Protein AF-A0A9Q1FXL9-F1 (afdb_monomer_lite)

Sequence (250 aa):
VIRILKELKQKYPDKELEQLVELANYYALLHQQKSRAFYRIQATRMMIGAGNVLKKHAADNARRTATPEDAPEEEDLGSCSRIAFEAAHCQCMENCGTLSLAITCHGGAGESTFYVDYRTEDGSANAGSDYEYSEGTLVFKPGETRKEIKVGIIDDDIFEEDEHFFGRLVEPLVTTVTILDDDHAGIFTFSERLLRVSESVGTMEVTVVRNSGARGTVILPYHTEAGSARGDGVDYEDTRGELEFTNDQT

Structure (mmCIF, N/CA/C/O backbone):
data_AF-A0A9Q1FXL9-F1
#
_entry.id   AF-A0A9Q1FXL9-F1
#
loop_
_atom_site.group_PDB
_atom_site.id
_atom_site.type_symbol
_atom_site.label_atom_id
_atom_site.label_alt_id
_atom_site.label_comp_id
_atom_site.label_asym_id
_atom_site.label_entity_id
_atom_site.label_seq_id
_atom_site.pdbx_PDB_ins_code
_atom_site.Cartn_x
_atom_site.Cartn_y
_atom_site.Cartn_z
_atom_site.occupancy
_atom_site.B_iso_or_equiv
_atom_site.auth_seq_id
_atom_site.auth_comp_id
_atom_site.auth_asym_id
_atom_site.auth_atom_id
_atom_site.pdbx_PDB_model_num
ATOM 1 N N . VAL A 1 1 ? -33.171 -1.104 -11.096 1.00 51.88 1 VAL A N 1
ATOM 2 C CA . VAL A 1 1 ? -33.496 0.334 -11.270 1.00 51.88 1 VAL A CA 1
ATOM 3 C C . VAL A 1 1 ? -34.734 0.757 -10.472 1.00 51.88 1 VAL A C 1
ATOM 5 O O . VAL A 1 1 ? -34.590 1.575 -9.577 1.00 51.88 1 VAL A O 1
ATOM 8 N N . ILE A 1 2 ? -35.920 0.163 -10.684 1.00 52.31 2 ILE A N 1
ATOM 9 C CA . ILE A 1 2 ? -37.170 0.585 -9.999 1.00 52.31 2 ILE A CA 1
ATOM 10 C C . ILE A 1 2 ? -37.125 0.409 -8.462 1.00 52.31 2 ILE A C 1
ATOM 12 O O . ILE A 1 2 ? -37.629 1.264 -7.740 1.00 52.31 2 ILE A O 1
ATOM 16 N N . ARG A 1 3 ? -36.486 -0.655 -7.946 1.00 62.69 3 ARG A N 1
ATOM 17 C CA . ARG A 1 3 ? -36.341 -0.894 -6.492 1.00 62.69 3 ARG A CA 1
ATOM 18 C C . ARG A 1 3 ? -35.444 0.152 -5.806 1.00 62.69 3 ARG A C 1
ATOM 20 O O . ARG A 1 3 ? -35.845 0.720 -4.801 1.00 62.69 3 ARG A O 1
ATOM 27 N N . ILE A 1 4 ? -34.309 0.477 -6.431 1.00 66.50 4 ILE A N 1
ATOM 28 C CA . ILE A 1 4 ? -33.317 1.459 -5.949 1.00 66.50 4 ILE A CA 1
ATOM 29 C C . ILE A 1 4 ? -33.910 2.876 -5.925 1.00 66.50 4 ILE A C 1
ATOM 31 O O . ILE A 1 4 ? -33.761 3.599 -4.950 1.00 66.50 4 ILE A O 1
ATOM 35 N N . LEU A 1 5 ? -34.664 3.259 -6.961 1.00 62.66 5 LEU A N 1
ATOM 36 C CA . LEU A 1 5 ? -35.364 4.549 -7.003 1.00 62.66 5 LEU A CA 1
ATOM 37 C C . LEU A 1 5 ? -36.386 4.711 -5.871 1.00 62.66 5 LEU A C 1
ATOM 39 O O . LEU A 1 5 ? -36.549 5.804 -5.333 1.00 62.66 5 LEU A O 1
ATOM 43 N N . LYS A 1 6 ? -37.075 3.624 -5.506 1.00 68.12 6 LYS A N 1
ATOM 44 C CA . LYS A 1 6 ? -38.074 3.626 -4.434 1.00 68.12 6 LYS A CA 1
ATOM 45 C C . LYS A 1 6 ? -37.420 3.802 -3.059 1.00 68.12 6 LYS A C 1
ATOM 47 O O . LYS A 1 6 ? -37.923 4.580 -2.255 1.00 68.12 6 LYS A O 1
ATOM 52 N N . GLU A 1 7 ? -36.281 3.149 -2.835 1.00 70.69 7 GLU A N 1
ATOM 53 C CA . GLU A 1 7 ? -35.458 3.305 -1.626 1.00 70.69 7 GLU A CA 1
ATOM 54 C C . GLU A 1 7 ? -34.843 4.709 -1.531 1.00 70.69 7 GLU A C 1
ATOM 56 O O . GLU A 1 7 ? -34.919 5.353 -0.486 1.00 70.69 7 GLU A O 1
ATOM 61 N N . LEU A 1 8 ? -34.317 5.243 -2.637 1.00 67.25 8 LEU A N 1
ATOM 62 C CA . LEU A 1 8 ? -33.730 6.585 -2.678 1.00 67.25 8 LEU A CA 1
ATOM 63 C C . LEU A 1 8 ? -34.759 7.693 -2.451 1.00 67.25 8 LEU A C 1
ATOM 65 O O . LEU A 1 8 ? -34.456 8.662 -1.763 1.00 67.25 8 LEU A O 1
ATOM 69 N N . LYS A 1 9 ? -35.986 7.535 -2.958 1.00 66.19 9 LYS A N 1
ATOM 70 C CA . LYS A 1 9 ? -37.081 8.483 -2.705 1.00 66.19 9 LYS A CA 1
ATOM 71 C C . LYS A 1 9 ? -37.578 8.443 -1.258 1.00 66.19 9 LYS A C 1
ATOM 73 O O . LYS A 1 9 ? -38.046 9.452 -0.747 1.00 66.19 9 LYS A O 1
ATOM 78 N N . GLN A 1 10 ? -37.467 7.294 -0.593 1.00 74.69 10 GLN A N 1
ATOM 79 C CA . GLN A 1 10 ? -37.777 7.167 0.831 1.00 74.69 10 GLN A CA 1
ATOM 80 C C . GLN A 1 10 ? -36.687 7.800 1.709 1.00 74.69 10 GLN A C 1
ATOM 82 O O . GLN A 1 10 ? -36.995 8.362 2.755 1.00 74.69 10 GLN A O 1
ATOM 87 N N . LYS A 1 11 ? -35.423 7.728 1.272 1.00 71.62 11 LYS A N 1
ATOM 88 C CA . LYS A 1 11 ? -34.256 8.265 1.987 1.00 71.62 11 LYS A CA 1
ATOM 89 C C . LYS A 1 11 ? -34.025 9.763 1.736 1.00 71.62 11 LYS A C 1
ATOM 91 O O . LYS A 1 11 ? -33.490 10.446 2.600 1.00 71.62 11 LYS A O 1
ATOM 96 N N . TYR A 1 12 ? -34.450 10.269 0.577 1.00 74.69 12 TYR A N 1
ATOM 97 C CA . TYR A 1 12 ? -34.340 11.673 0.174 1.00 74.69 12 TYR A CA 1
ATOM 98 C C . TYR A 1 12 ? -35.674 12.169 -0.412 1.00 74.69 12 TYR A C 1
ATOM 100 O O . TYR A 1 12 ? -35.799 12.297 -1.633 1.00 74.69 12 TYR A O 1
ATOM 108 N N . PRO A 1 13 ? -36.687 12.425 0.437 1.00 73.62 13 PRO A N 1
ATOM 109 C CA . PRO A 1 13 ? -38.022 12.817 -0.018 1.00 73.62 13 PRO A CA 1
ATOM 110 C C . PRO A 1 13 ? -38.047 14.186 -0.712 1.00 73.62 13 PRO A C 1
ATOM 112 O O . PRO A 1 13 ? -38.897 14.407 -1.573 1.00 73.62 13 PRO A O 1
ATOM 115 N N . ASP A 1 14 ? -37.088 15.059 -0.392 1.00 76.19 14 ASP A N 1
ATOM 116 C CA . ASP A 1 14 ? -37.024 16.441 -0.883 1.00 76.19 14 ASP A CA 1
ATOM 117 C C . ASP A 1 14 ? -36.245 16.595 -2.203 1.00 76.19 14 ASP A C 1
ATOM 119 O O . ASP A 1 14 ? -36.077 17.707 -2.701 1.00 76.19 14 ASP A O 1
ATOM 123 N N . LYS A 1 15 ? -35.733 15.495 -2.778 1.00 71.38 15 LYS A N 1
ATOM 124 C CA . LYS A 1 15 ? -34.966 15.532 -4.032 1.00 71.38 15 LYS A CA 1
ATOM 125 C C . LYS A 1 15 ? -35.857 15.338 -5.257 1.00 71.38 15 LYS A C 1
ATOM 127 O O . LYS A 1 15 ? -36.710 14.451 -5.301 1.00 71.38 15 LYS A O 1
ATOM 132 N N . GLU A 1 16 ? -35.591 16.142 -6.283 1.00 77.81 16 GLU A N 1
ATOM 133 C CA . GLU A 1 16 ? -36.270 16.084 -7.579 1.00 77.81 16 GLU A CA 1
ATOM 134 C C . GLU A 1 16 ? -36.063 14.728 -8.277 1.00 77.81 16 GLU A C 1
ATOM 136 O O . GLU A 1 16 ? -35.040 14.057 -8.106 1.00 77.81 16 GLU A O 1
ATOM 141 N N . LEU A 1 17 ? -37.037 14.317 -9.098 1.00 68.19 17 LEU A N 1
ATOM 142 C CA . LEU A 1 17 ? -37.042 12.994 -9.740 1.00 68.19 17 LEU A CA 1
ATOM 143 C C . LEU A 1 17 ? -35.800 12.762 -10.614 1.00 68.19 17 LEU A C 1
ATOM 145 O O . LEU A 1 17 ? -35.265 11.657 -10.643 1.00 68.19 17 LEU A O 1
ATOM 149 N N . GLU A 1 18 ? -35.326 13.806 -11.289 1.00 67.75 18 GLU A N 1
ATOM 150 C CA . GLU A 1 18 ? -34.138 13.765 -12.144 1.00 67.75 18 GLU A CA 1
ATOM 151 C C . GLU A 1 18 ? -32.859 13.502 -11.329 1.00 67.75 18 GLU A C 1
ATOM 153 O O . GLU A 1 18 ? -32.057 12.641 -11.689 1.00 67.75 18 GLU A O 1
ATOM 158 N N . GLN A 1 19 ? -32.743 14.117 -10.147 1.00 62.69 19 GLN A N 1
ATOM 159 C CA . GLN A 1 19 ? -31.633 13.892 -9.215 1.00 62.69 19 GLN A CA 1
ATOM 160 C C . GLN A 1 19 ? -31.674 12.490 -8.594 1.00 62.69 19 GLN A C 1
ATOM 162 O O . GLN A 1 19 ? -30.633 11.877 -8.367 1.00 62.69 19 GLN A O 1
ATOM 167 N N . LEU A 1 20 ? -32.871 11.956 -8.326 1.00 64.50 20 LEU A N 1
ATOM 168 C CA . LEU A 1 20 ? -33.048 10.590 -7.825 1.00 64.50 20 LEU A CA 1
ATOM 169 C C . LEU A 1 20 ? -32.683 9.536 -8.879 1.00 64.50 20 LEU A C 1
ATOM 171 O O . LEU A 1 20 ? -32.124 8.497 -8.529 1.00 64.50 20 LEU A O 1
ATOM 175 N N . VAL A 1 21 ? -32.972 9.796 -10.158 1.00 67.25 21 VAL A N 1
ATOM 176 C CA . VAL A 1 21 ? -32.571 8.932 -11.283 1.00 67.25 21 VAL A CA 1
ATOM 177 C C . VAL A 1 21 ? -31.061 8.945 -11.472 1.00 67.25 21 VAL A C 1
ATOM 179 O O . VAL A 1 21 ? -30.465 7.883 -11.648 1.00 67.25 21 VAL A O 1
ATOM 182 N N . GLU A 1 22 ? -30.428 10.109 -11.368 1.00 65.00 22 GLU A N 1
ATOM 183 C CA . GLU A 1 22 ? -28.973 10.223 -11.436 1.00 65.00 22 GLU A CA 1
ATOM 184 C C . GLU A 1 22 ? -28.291 9.485 -10.275 1.00 65.00 22 GLU A C 1
ATOM 186 O O . GLU A 1 22 ? -27.393 8.671 -10.502 1.00 65.00 22 GLU A O 1
ATOM 191 N N . LEU A 1 23 ? -28.795 9.654 -9.048 1.00 62.09 23 LEU A N 1
ATOM 192 C CA . LEU A 1 23 ? -28.306 8.911 -7.886 1.00 62.09 23 LEU A CA 1
ATOM 193 C C . LEU A 1 23 ? -28.518 7.397 -8.050 1.00 62.09 23 LEU A C 1
ATOM 195 O O . LEU A 1 23 ? -27.641 6.614 -7.699 1.00 62.09 23 LEU A O 1
ATOM 199 N N . ALA A 1 24 ? -29.653 6.969 -8.609 1.00 65.25 24 ALA A N 1
ATOM 200 C CA . ALA A 1 24 ? -29.939 5.555 -8.848 1.00 65.25 24 ALA A CA 1
ATOM 201 C C . ALA A 1 24 ? -29.021 4.942 -9.914 1.00 65.25 24 ALA A C 1
ATOM 203 O O . ALA A 1 24 ? -28.619 3.786 -9.776 1.00 65.25 24 ALA A O 1
ATOM 204 N N . ASN A 1 25 ? -28.680 5.701 -10.958 1.00 62.91 25 ASN A N 1
ATOM 205 C CA . ASN A 1 25 ? -27.729 5.277 -11.983 1.00 62.91 25 ASN A CA 1
ATOM 206 C C . ASN A 1 25 ? -26.307 5.190 -11.416 1.00 62.91 25 ASN A C 1
ATOM 208 O O . ASN A 1 25 ? -25.605 4.220 -11.690 1.00 62.91 25 ASN A O 1
ATOM 212 N N . TYR A 1 26 ? -25.912 6.146 -10.573 1.00 63.88 26 TYR A N 1
ATOM 213 C CA . TYR A 1 26 ? -24.643 6.105 -9.848 1.00 63.88 26 TYR A CA 1
ATOM 214 C C . TYR A 1 26 ? -24.558 4.890 -8.913 1.00 63.88 26 TYR A C 1
ATOM 216 O O . TYR A 1 26 ? -23.620 4.104 -9.014 1.00 63.88 26 TYR A O 1
ATOM 224 N N . TYR A 1 27 ? -25.584 4.657 -8.089 1.00 62.91 27 TYR A N 1
ATOM 225 C CA . TYR A 1 27 ? -25.674 3.476 -7.223 1.00 62.91 27 TYR A CA 1
ATOM 226 C C . TYR A 1 27 ? -25.656 2.161 -8.016 1.00 62.91 27 TYR A C 1
ATOM 228 O O . TYR A 1 27 ? -25.021 1.195 -7.602 1.00 62.91 27 TYR A O 1
ATOM 236 N N . ALA A 1 28 ? -26.317 2.110 -9.177 1.00 64.00 28 ALA A N 1
ATOM 237 C CA . ALA A 1 28 ? -26.299 0.932 -10.042 1.00 64.00 28 ALA A CA 1
ATOM 238 C C . ALA A 1 28 ? -24.917 0.672 -10.667 1.00 64.00 28 ALA A C 1
ATOM 240 O O . ALA A 1 28 ? -24.562 -0.483 -10.871 1.00 64.00 28 ALA A O 1
ATOM 241 N N . LEU A 1 29 ? -24.139 1.721 -10.948 1.00 59.28 29 LEU A N 1
ATOM 242 C CA . LEU A 1 29 ? -22.767 1.613 -11.455 1.00 59.28 29 LEU A CA 1
ATOM 243 C C . LEU A 1 29 ? -21.751 1.238 -10.368 1.00 59.28 29 LEU A C 1
ATOM 245 O O . LEU A 1 29 ? -20.726 0.634 -10.684 1.00 59.28 29 LEU A O 1
ATOM 249 N N . LEU A 1 30 ? -22.017 1.608 -9.114 1.00 53.19 30 LEU A N 1
ATOM 250 C CA . LEU A 1 30 ? -21.187 1.276 -7.953 1.00 53.19 30 LEU A CA 1
ATOM 251 C C . LEU A 1 30 ? -21.409 -0.157 -7.468 1.00 53.19 30 LEU A C 1
ATOM 253 O O . LEU A 1 30 ? -20.454 -0.833 -7.121 1.00 53.19 30 LEU A O 1
ATOM 257 N N . HIS A 1 31 ? -22.654 -0.634 -7.489 1.00 58.06 31 HIS A N 1
ATOM 258 C CA . HIS A 1 31 ? -23.021 -1.956 -6.964 1.00 58.06 31 HIS A CA 1
ATOM 259 C C . HIS A 1 31 ? -23.194 -3.040 -8.037 1.00 58.06 31 HIS A C 1
ATOM 261 O O . HIS A 1 31 ? -23.744 -4.108 -7.767 1.00 58.06 31 HIS A O 1
ATOM 267 N N . GLN A 1 32 ? -22.761 -2.791 -9.273 1.00 59.22 32 GLN A N 1
ATOM 268 C CA . GLN A 1 32 ? -22.636 -3.859 -10.264 1.00 59.22 32 GLN A CA 1
ATOM 269 C C . GLN A 1 32 ? -21.364 -4.661 -9.997 1.00 59.22 32 GLN A C 1
ATOM 271 O O . GLN A 1 32 ? -20.295 -4.075 -9.875 1.00 59.22 32 GLN A O 1
ATOM 276 N N . GLN A 1 33 ? -21.463 -5.995 -9.989 1.00 50.03 33 GLN A N 1
ATOM 277 C CA . GLN A 1 33 ? -20.280 -6.853 -10.066 1.00 50.03 33 GLN A CA 1
ATOM 278 C C . GLN A 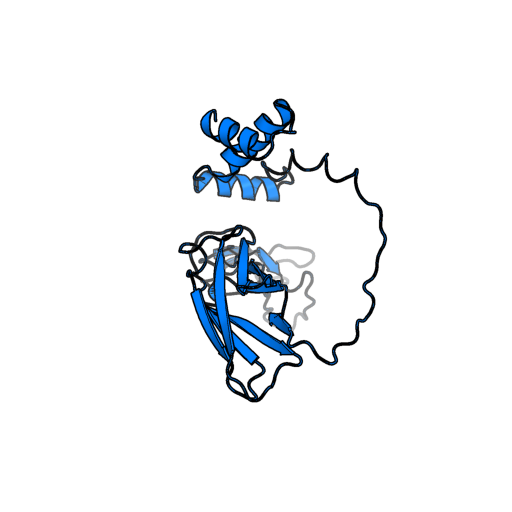1 33 ? -19.526 -6.525 -11.353 1.00 50.03 33 GLN A C 1
ATOM 280 O O . GLN A 1 33 ? -20.040 -6.710 -12.462 1.00 50.03 33 GLN A O 1
ATOM 285 N N . LYS A 1 34 ? -18.318 -5.994 -11.202 1.00 63.56 34 LYS A N 1
ATOM 286 C CA . LYS A 1 34 ? -17.496 -5.576 -12.328 1.00 63.56 34 LYS A CA 1
ATOM 287 C C . LYS A 1 34 ? -16.550 -6.704 -12.701 1.00 63.56 34 LYS A C 1
ATOM 289 O O . LYS A 1 34 ? -15.984 -7.382 -11.856 1.00 63.56 34 LYS A O 1
ATOM 294 N N . SER A 1 35 ? -16.415 -6.938 -14.000 1.00 48.16 35 SER A N 1
ATOM 295 C CA . SER A 1 35 ? -15.532 -7.984 -14.517 1.00 48.16 35 SER A CA 1
ATOM 296 C C . SER A 1 35 ? -14.091 -7.480 -14.624 1.00 48.16 35 SER A C 1
ATOM 298 O O . SER A 1 35 ? -13.869 -6.292 -14.848 1.00 48.16 35 SER A O 1
ATOM 300 N N . ARG A 1 36 ? -13.097 -8.380 -14.594 1.00 51.66 36 ARG A N 1
ATOM 301 C CA . ARG A 1 36 ? -11.671 -8.043 -14.829 1.00 51.66 36 ARG A CA 1
ATOM 302 C C . ARG A 1 36 ? -11.430 -7.206 -16.094 1.00 51.66 36 ARG A C 1
ATOM 304 O O . ARG A 1 36 ? -10.508 -6.398 -16.144 1.00 51.66 36 ARG A O 1
ATOM 311 N N . ALA A 1 37 ? -12.252 -7.382 -17.131 1.00 50.56 37 ALA A N 1
ATOM 312 C CA . ALA A 1 37 ? -12.154 -6.596 -18.360 1.00 50.56 37 ALA A CA 1
ATOM 313 C C . ALA A 1 37 ? -12.512 -5.114 -18.145 1.00 50.56 37 ALA A C 1
ATOM 315 O O . ALA A 1 37 ? -11.913 -4.247 -18.776 1.00 50.56 37 ALA A O 1
ATOM 316 N N . PHE A 1 38 ? -13.446 -4.817 -17.237 1.00 65.88 38 PHE A N 1
ATOM 317 C CA . PHE A 1 38 ? -13.850 -3.451 -16.909 1.00 65.88 38 PHE A CA 1
ATOM 318 C C . PHE A 1 38 ? -12.683 -2.648 -16.320 1.00 65.88 38 PHE A C 1
ATOM 320 O O . PHE A 1 38 ? -12.381 -1.562 -16.814 1.00 65.88 38 PHE A O 1
ATOM 327 N N . TYR A 1 39 ? -11.977 -3.211 -15.338 1.00 60.19 39 TYR A N 1
ATOM 328 C CA . TYR A 1 39 ? -10.855 -2.546 -14.669 1.00 60.19 39 TYR A CA 1
ATOM 329 C C . TYR A 1 39 ? -9.648 -2.352 -15.593 1.00 60.19 39 TYR A C 1
ATOM 331 O O . TYR A 1 39 ? -9.081 -1.263 -15.649 1.00 60.19 39 TYR A O 1
ATOM 339 N N . ARG A 1 40 ? -9.337 -3.341 -16.445 1.00 58.75 40 ARG A N 1
ATOM 340 C CA . ARG A 1 40 ? -8.295 -3.204 -17.485 1.00 58.75 40 ARG A CA 1
ATOM 341 C C . ARG A 1 40 ? -8.586 -2.063 -18.470 1.00 58.75 40 ARG A C 1
ATOM 343 O O . ARG A 1 40 ? -7.680 -1.329 -18.869 1.00 58.75 40 ARG A O 1
ATOM 350 N N . ILE A 1 41 ? -9.853 -1.893 -18.855 1.00 56.22 41 ILE A N 1
ATOM 351 C CA . ILE A 1 41 ? -10.296 -0.794 -19.729 1.00 56.22 41 ILE A CA 1
ATOM 352 C C . ILE A 1 41 ? -10.279 0.550 -18.978 1.00 56.22 41 ILE A C 1
ATOM 354 O O . ILE A 1 41 ? -9.983 1.586 -19.573 1.00 56.22 41 ILE A O 1
ATOM 358 N N . GLN A 1 42 ? -10.573 0.565 -17.677 1.00 60.22 42 GLN A N 1
ATOM 359 C CA . GLN A 1 42 ? -10.540 1.784 -16.866 1.00 60.22 42 GLN A CA 1
ATOM 360 C C . GLN A 1 42 ? -9.107 2.293 -16.650 1.00 60.22 42 GLN A C 1
ATOM 362 O O . GLN A 1 42 ? -8.850 3.471 -16.904 1.00 60.22 42 GLN A O 1
ATOM 367 N N . ALA A 1 43 ? -8.170 1.412 -16.293 1.00 53.25 43 ALA A N 1
ATOM 368 C CA . ALA A 1 43 ? -6.759 1.754 -16.109 1.00 53.25 43 ALA A CA 1
ATOM 369 C C . ALA A 1 43 ? -6.142 2.345 -17.389 1.00 53.25 43 ALA A C 1
ATOM 371 O O . ALA A 1 43 ? -5.555 3.428 -17.374 1.00 53.25 43 ALA A O 1
ATOM 372 N N . THR A 1 44 ? -6.373 1.701 -18.539 1.00 60.25 44 THR A N 1
ATOM 373 C CA . THR A 1 44 ? -5.900 2.213 -19.838 1.00 60.25 44 THR A CA 1
ATOM 374 C C . THR A 1 44 ? -6.492 3.581 -20.182 1.00 60.25 44 THR A C 1
ATOM 376 O O . THR A 1 44 ? -5.780 4.437 -20.703 1.00 60.25 44 THR A O 1
ATOM 379 N N . ARG A 1 45 ? -7.759 3.846 -19.838 1.00 56.12 45 ARG A N 1
ATOM 380 C CA . ARG A 1 45 ? -8.389 5.164 -20.038 1.00 56.12 45 ARG A CA 1
ATOM 381 C C . ARG A 1 45 ? -7.810 6.262 -19.145 1.00 56.12 45 ARG A C 1
ATOM 383 O O . ARG A 1 45 ? -7.718 7.403 -19.600 1.00 56.12 45 ARG A O 1
ATOM 390 N N . MET A 1 46 ? -7.428 5.945 -17.909 1.00 54.59 46 MET A N 1
ATOM 391 C CA . MET A 1 46 ? -6.784 6.910 -17.008 1.00 54.59 46 MET A CA 1
ATOM 392 C C . MET A 1 46 ? -5.373 7.264 -17.493 1.00 54.59 46 MET A C 1
ATOM 394 O O . MET A 1 46 ? -5.030 8.444 -17.521 1.00 54.59 46 MET A O 1
ATOM 398 N N . MET A 1 47 ? -4.625 6.285 -18.008 1.00 48.50 47 MET A N 1
ATOM 399 C CA . MET A 1 47 ? -3.278 6.482 -18.562 1.00 48.50 47 MET A CA 1
ATOM 400 C C . MET A 1 47 ? -3.249 7.342 -19.840 1.00 48.50 47 MET A C 1
ATOM 402 O O . MET A 1 47 ? -2.313 8.108 -20.041 1.00 48.50 47 MET A O 1
ATOM 406 N N . ILE A 1 48 ? -4.282 7.275 -20.692 1.00 59.22 48 ILE A N 1
ATOM 407 C CA . ILE A 1 48 ? -4.373 8.097 -21.922 1.00 59.22 48 ILE A CA 1
ATOM 408 C C . ILE A 1 48 ? -5.075 9.452 -21.712 1.00 59.22 48 ILE A C 1
ATOM 410 O O . ILE A 1 48 ? -5.426 10.125 -22.681 1.00 59.22 48 ILE A O 1
ATOM 414 N N . GLY A 1 49 ? -5.342 9.846 -20.462 1.00 48.09 49 GLY A N 1
ATOM 415 C CA . GLY A 1 49 ? -5.996 11.120 -20.141 1.00 48.09 49 GLY A CA 1
ATOM 416 C C . GLY A 1 49 ? -7.492 11.182 -20.485 1.00 48.09 49 GLY A C 1
ATOM 417 O O . GLY A 1 49 ? -8.082 12.260 -20.480 1.00 48.09 49 GLY A O 1
ATOM 418 N N . ALA A 1 50 ? -8.141 10.043 -20.756 1.00 52.19 50 ALA A N 1
ATOM 419 C CA . ALA A 1 50 ? -9.570 9.978 -21.081 1.00 52.19 50 ALA A CA 1
ATOM 420 C C . ALA A 1 50 ? -10.492 10.041 -19.841 1.00 52.19 50 ALA A C 1
ATOM 422 O O . ALA A 1 50 ? -11.719 10.066 -19.995 1.00 52.19 50 ALA A O 1
ATOM 423 N N . GLY A 1 51 ? -9.905 10.086 -18.638 1.00 55.81 51 GLY A N 1
ATOM 424 C CA . GLY A 1 51 ? -10.590 10.235 -17.353 1.00 55.81 51 GLY A CA 1
ATOM 425 C C . GLY A 1 51 ? -11.359 8.990 -16.897 1.00 55.81 51 GLY A C 1
ATOM 426 O O . GLY A 1 51 ? -11.659 8.085 -17.678 1.00 55.81 51 GLY A O 1
ATOM 427 N N . ASN A 1 52 ? -11.696 8.953 -15.604 1.00 54.84 52 ASN A N 1
ATOM 428 C CA . ASN A 1 52 ? -12.507 7.885 -15.022 1.00 54.84 52 ASN A CA 1
ATOM 429 C C . ASN A 1 52 ? -13.947 7.975 -15.568 1.00 54.84 52 ASN A C 1
ATOM 431 O O . ASN A 1 52 ? -14.560 9.047 -15.574 1.00 54.84 52 ASN A O 1
ATOM 435 N N . VAL A 1 53 ? -14.492 6.840 -16.018 1.00 55.44 53 VAL A N 1
ATOM 436 C CA . VAL A 1 53 ? -15.849 6.717 -16.583 1.00 55.44 53 VAL A CA 1
ATOM 437 C C . VAL A 1 53 ? -16.921 7.219 -15.603 1.00 55.44 53 VAL A C 1
ATOM 439 O O . VAL A 1 53 ? -17.964 7.702 -16.033 1.00 55.44 53 VAL A O 1
ATOM 442 N N . LEU A 1 54 ? -16.632 7.170 -14.299 1.00 51.66 54 LEU A N 1
ATOM 443 C CA . LEU A 1 54 ? -17.516 7.575 -13.205 1.00 51.66 54 LEU A CA 1
ATOM 444 C C . LEU A 1 54 ? -17.365 9.055 -12.805 1.00 51.66 54 LEU A C 1
ATOM 446 O O . LEU A 1 54 ? -18.294 9.634 -12.247 1.00 51.66 54 LEU A O 1
ATOM 450 N N . LYS A 1 55 ? -16.227 9.703 -13.103 1.00 52.28 55 LYS A N 1
ATOM 451 C CA . LYS A 1 55 ? -15.938 11.082 -12.649 1.00 52.28 55 LYS A CA 1
ATOM 452 C C . LYS A 1 55 ? -16.445 12.182 -13.581 1.00 52.28 55 LYS A C 1
ATOM 454 O O . LYS A 1 55 ? -16.409 13.346 -13.193 1.00 52.28 55 LYS A O 1
ATOM 459 N N . LYS A 1 56 ? -16.958 11.864 -14.775 1.00 45.81 56 LYS A N 1
ATOM 460 C CA . LYS A 1 56 ? -17.432 12.906 -15.708 1.00 45.81 56 LYS A CA 1
ATOM 461 C C . LYS A 1 56 ? -18.772 13.549 -15.306 1.00 45.81 56 LYS A C 1
ATOM 463 O O . LYS A 1 56 ? -19.100 14.594 -15.846 1.00 45.81 56 LYS A O 1
ATOM 468 N N . HIS A 1 57 ? -19.502 12.972 -14.347 1.00 45.47 57 HIS A N 1
ATOM 469 C CA . HIS A 1 57 ? -20.798 13.494 -13.888 1.00 45.47 57 HIS A CA 1
ATOM 470 C C . HIS A 1 57 ? -20.772 14.177 -12.504 1.00 45.47 57 HIS A C 1
ATOM 472 O O . HIS A 1 57 ? -21.680 14.935 -12.190 1.00 45.47 57 HIS A O 1
ATOM 478 N N . ALA A 1 58 ? -19.734 13.983 -11.680 1.00 42.41 58 ALA A N 1
ATOM 479 C CA . ALA A 1 58 ? -19.717 14.478 -10.293 1.00 42.41 58 ALA A CA 1
ATOM 480 C C . ALA A 1 58 ? -19.129 15.897 -10.103 1.00 42.41 58 ALA A C 1
ATOM 482 O O . ALA A 1 58 ? -19.223 16.462 -9.016 1.00 42.41 58 ALA A O 1
ATOM 483 N N . ALA A 1 59 ? -18.498 16.479 -11.128 1.00 41.16 59 ALA A N 1
ATOM 484 C CA . ALA A 1 59 ? -17.645 17.661 -10.963 1.00 41.16 59 ALA A CA 1
ATOM 485 C C . ALA A 1 59 ? -18.382 19.020 -10.917 1.00 41.16 59 ALA A C 1
ATOM 487 O O . ALA A 1 59 ? -17.809 19.989 -10.418 1.00 41.16 59 ALA A O 1
ATOM 488 N N . ASP A 1 60 ? -19.636 19.115 -11.378 1.00 41.34 60 ASP A N 1
ATOM 489 C CA . ASP A 1 60 ? -20.300 20.422 -11.555 1.00 41.34 60 ASP A CA 1
ATOM 490 C C . ASP A 1 60 ? -21.043 20.954 -10.310 1.00 41.34 60 ASP A C 1
ATOM 492 O O . ASP A 1 60 ? -21.294 22.156 -10.220 1.00 41.34 60 ASP A O 1
ATOM 496 N N . ASN A 1 61 ? -21.323 20.125 -9.293 1.00 42.34 61 ASN A N 1
ATOM 497 C CA . ASN A 1 61 ? -22.085 20.561 -8.106 1.00 42.34 61 ASN A CA 1
ATOM 498 C C . ASN A 1 61 ? -21.237 21.049 -6.915 1.00 42.34 61 ASN A C 1
ATOM 500 O O . ASN A 1 61 ? -21.775 21.685 -6.012 1.00 42.34 61 ASN A O 1
ATOM 504 N N . ALA A 1 62 ? -19.920 20.816 -6.899 1.00 36.38 62 ALA A N 1
ATOM 505 C CA . ALA A 1 62 ? -19.073 21.131 -5.738 1.00 36.38 62 ALA A CA 1
ATOM 506 C C . ALA A 1 62 ? -18.617 22.605 -5.649 1.00 36.38 62 ALA A C 1
ATOM 508 O O . ALA A 1 62 ? -17.976 22.995 -4.678 1.00 36.38 62 ALA A O 1
ATOM 509 N N . ARG A 1 63 ? -18.934 23.456 -6.637 1.00 42.16 63 ARG A N 1
ATOM 510 C CA . ARG A 1 63 ? -18.429 24.845 -6.700 1.00 42.16 63 ARG A CA 1
ATOM 511 C C . ARG A 1 63 ? -19.354 25.923 -6.111 1.00 42.16 63 ARG A C 1
ATOM 513 O O . ARG A 1 63 ? -19.067 27.100 -6.304 1.00 42.16 63 ARG A O 1
ATOM 520 N N . ARG A 1 64 ? -20.450 25.586 -5.415 1.00 42.34 64 ARG A N 1
ATOM 521 C CA . ARG A 1 64 ? -21.443 26.596 -4.966 1.00 42.34 64 ARG A CA 1
ATOM 522 C C . ARG A 1 64 ? -21.666 26.776 -3.464 1.00 42.34 64 ARG A C 1
ATOM 524 O O . ARG A 1 64 ? -22.449 27.647 -3.105 1.00 42.34 64 ARG A O 1
ATOM 531 N N . THR A 1 65 ? -20.970 26.066 -2.584 1.00 34.22 65 THR A N 1
ATOM 532 C CA . THR A 1 65 ? -21.162 26.229 -1.130 1.00 34.22 65 THR A CA 1
ATOM 533 C C . THR A 1 65 ? -19.832 26.179 -0.393 1.00 34.22 65 THR A C 1
ATOM 535 O O . THR A 1 65 ? -19.443 25.143 0.132 1.00 34.22 65 THR A O 1
ATOM 538 N N . ALA A 1 66 ? -19.128 27.307 -0.370 1.00 28.45 66 ALA A N 1
ATOM 539 C CA . ALA A 1 66 ? -18.041 27.552 0.566 1.00 28.45 66 ALA A CA 1
ATOM 540 C C . ALA A 1 66 ? -18.189 28.979 1.103 1.00 28.45 66 ALA A C 1
ATOM 542 O O . ALA A 1 66 ? -17.936 29.949 0.391 1.00 28.45 66 ALA A O 1
ATOM 543 N N . THR A 1 67 ? -18.631 29.096 2.351 1.00 27.91 67 THR A N 1
ATOM 544 C CA . THR A 1 67 ? -18.398 30.267 3.201 1.00 27.91 67 THR A CA 1
ATOM 545 C C . THR A 1 67 ? -17.488 29.805 4.342 1.00 27.91 67 THR A C 1
ATOM 547 O O . THR A 1 67 ? -17.812 28.788 4.956 1.00 27.91 67 THR A O 1
ATOM 550 N N . PRO A 1 68 ? -16.348 30.471 4.590 1.00 39.34 68 PRO A N 1
ATOM 551 C CA . PRO A 1 68 ? -15.394 30.085 5.624 1.00 39.34 68 PRO A CA 1
ATOM 552 C C . PRO A 1 68 ? -15.643 30.886 6.905 1.00 39.34 68 PRO A C 1
ATOM 554 O O . PRO A 1 68 ? -15.637 32.104 6.821 1.00 39.34 68 PRO A O 1
ATOM 557 N N . GLU A 1 69 ? -15.833 30.233 8.053 1.00 31.73 69 GLU A N 1
ATOM 558 C CA . GLU A 1 69 ? -15.596 30.793 9.400 1.00 31.73 69 GLU A CA 1
ATOM 559 C C . GLU A 1 69 ? -15.889 29.714 10.458 1.00 31.73 69 GLU A C 1
ATOM 561 O O . GLU A 1 69 ? -17.014 29.235 10.556 1.00 31.73 69 GLU A O 1
ATOM 566 N N . ASP A 1 70 ? -14.837 29.228 11.124 1.00 29.08 70 ASP A N 1
ATOM 567 C CA . ASP A 1 70 ? -14.695 29.194 12.592 1.00 29.08 70 ASP A CA 1
ATOM 568 C C . ASP A 1 70 ? -13.565 28.232 12.998 1.00 29.08 70 ASP A C 1
ATOM 570 O O . ASP A 1 70 ? -13.573 27.034 12.706 1.00 29.08 70 ASP A O 1
ATOM 574 N N . ALA A 1 71 ? -12.541 28.801 13.636 1.00 33.22 71 ALA A N 1
ATOM 575 C CA . ALA A 1 71 ? -11.433 28.082 14.255 1.00 33.22 71 ALA A CA 1
ATOM 576 C C . ALA A 1 71 ? -11.853 27.610 15.661 1.00 33.22 71 ALA A C 1
ATOM 578 O O . ALA A 1 71 ? -12.567 28.348 16.339 1.00 33.22 71 ALA A O 1
ATOM 579 N N . PRO A 1 72 ? -11.429 26.424 16.132 1.00 38.34 72 PRO A N 1
ATOM 580 C CA . PRO A 1 72 ? -11.877 25.916 17.422 1.00 38.34 72 PRO A CA 1
ATOM 581 C C . PRO A 1 72 ? -11.122 26.583 18.580 1.00 38.34 72 PRO A C 1
ATOM 583 O O . PRO A 1 72 ? -9.891 26.638 18.588 1.00 38.34 72 PRO A O 1
ATOM 586 N N . GLU A 1 73 ? -11.885 27.073 19.556 1.00 37.66 73 GLU A N 1
ATOM 587 C CA . GLU A 1 73 ? -11.415 27.570 20.850 1.00 37.66 73 GLU A CA 1
ATOM 588 C C . GLU A 1 73 ? -10.942 26.402 21.741 1.00 37.66 73 GLU A C 1
ATOM 590 O O . GLU A 1 73 ? -11.532 25.320 21.744 1.00 37.66 73 GLU A O 1
ATOM 595 N N . GLU A 1 74 ? -9.856 26.607 22.494 1.00 43.28 74 GLU A N 1
ATOM 596 C CA . GLU A 1 74 ? -9.349 25.653 23.487 1.00 43.28 74 GLU A CA 1
ATOM 597 C C . GLU A 1 74 ? -10.252 25.656 24.735 1.00 43.28 74 GLU A C 1
ATOM 599 O O . GLU A 1 74 ? -10.198 26.582 25.544 1.00 43.28 74 GLU A O 1
ATOM 604 N N . GLU A 1 75 ? -11.076 24.618 24.910 1.00 39.88 75 GLU A N 1
ATOM 605 C CA . GLU A 1 75 ? -11.855 24.410 26.138 1.00 39.88 75 GLU A CA 1
ATOM 606 C C . GLU A 1 75 ? -11.074 23.614 27.205 1.00 39.88 75 GLU A C 1
ATOM 608 O O . GLU A 1 75 ? -10.391 22.625 26.935 1.00 39.88 75 GLU A O 1
ATOM 613 N N . ASP A 1 76 ? -11.214 24.079 28.446 1.00 41.62 76 ASP A N 1
ATOM 614 C CA . ASP A 1 76 ? -10.611 23.632 29.705 1.00 41.62 76 ASP A CA 1
ATOM 615 C C . ASP A 1 76 ? -10.829 22.126 30.008 1.00 41.62 76 ASP A C 1
ATOM 617 O O . ASP A 1 76 ? -11.868 21.697 30.516 1.00 41.62 76 ASP A O 1
ATOM 621 N N . LEU A 1 77 ? -9.825 21.291 29.708 1.00 43.56 77 LEU A N 1
ATOM 622 C CA . LEU A 1 77 ? -9.829 19.820 29.853 1.00 43.56 77 LEU A CA 1
ATOM 623 C C . LEU A 1 77 ? -9.575 19.324 31.298 1.00 43.56 77 LEU A C 1
ATOM 625 O O . LEU A 1 77 ? -8.864 18.341 31.520 1.00 43.56 77 LEU A O 1
ATOM 629 N N . GLY A 1 78 ? -10.152 19.984 32.302 1.00 41.66 78 GLY A N 1
ATOM 630 C CA . GLY A 1 78 ? -9.909 19.686 33.719 1.00 41.66 78 GLY A CA 1
ATOM 631 C C . GLY A 1 78 ? -10.725 18.543 34.343 1.00 41.66 78 GLY A C 1
ATOM 632 O O . GLY A 1 78 ? -10.411 18.140 35.460 1.00 41.66 78 GLY A O 1
ATOM 633 N N . SER A 1 79 ? -11.768 18.003 33.692 1.00 45.59 79 SER A N 1
ATOM 634 C CA . SER A 1 79 ? -12.640 16.997 34.346 1.00 45.59 79 SER A CA 1
ATOM 635 C C . SER A 1 79 ? -13.324 15.965 33.433 1.00 45.59 79 SER A C 1
ATOM 637 O O . SER A 1 79 ? -14.157 15.199 33.919 1.00 45.59 79 SER A O 1
ATOM 639 N N . CYS A 1 80 ? -12.992 15.886 32.143 1.00 41.00 80 CYS A N 1
ATOM 640 C CA . CYS A 1 80 ? -13.607 14.903 31.243 1.00 41.00 80 CYS A CA 1
ATOM 641 C C . CYS A 1 80 ? -12.585 13.867 30.769 1.00 41.00 80 CYS A C 1
ATOM 643 O O . CYS A 1 80 ? -11.595 14.201 30.121 1.00 41.00 80 CYS A O 1
ATOM 645 N N . SER A 1 81 ? -12.843 12.594 31.077 1.00 55.38 81 SER A N 1
ATOM 646 C CA . SER A 1 81 ? -12.137 11.469 30.466 1.00 55.38 81 SER A CA 1
ATOM 647 C C . SER A 1 81 ? -12.515 11.404 28.985 1.00 55.38 81 SER A C 1
ATOM 649 O O . SER A 1 81 ? -13.668 11.145 28.652 1.00 55.38 81 SER A O 1
ATOM 651 N N . ARG A 1 82 ? -11.562 11.677 28.091 1.00 68.19 82 ARG A N 1
ATOM 652 C CA . ARG A 1 82 ? -11.757 11.648 26.637 1.00 68.19 82 ARG A CA 1
ATOM 653 C C . ARG A 1 82 ? -11.037 10.442 26.054 1.00 68.19 82 ARG A C 1
ATOM 655 O O . ARG A 1 82 ? -9.807 10.396 26.045 1.00 68.19 82 ARG A O 1
ATOM 662 N N . ILE A 1 83 ? -11.808 9.485 25.554 1.00 72.25 83 ILE A N 1
ATOM 663 C CA . ILE A 1 83 ? -11.294 8.344 24.795 1.00 72.25 83 ILE A CA 1
ATOM 664 C C . ILE A 1 83 ? -11.256 8.746 23.322 1.00 72.25 83 ILE A C 1
ATOM 666 O O . ILE A 1 83 ? -12.198 9.364 22.831 1.00 72.25 83 ILE A O 1
ATOM 670 N N . ALA A 1 84 ? -10.170 8.440 22.622 1.00 74.94 84 ALA A N 1
ATOM 671 C CA . ALA A 1 84 ? -10.073 8.662 21.188 1.00 74.94 84 ALA A CA 1
ATOM 672 C C . ALA A 1 84 ? -9.106 7.690 20.523 1.00 74.94 84 ALA A C 1
ATOM 674 O O . ALA A 1 84 ? -8.239 7.112 21.174 1.00 74.94 84 ALA A O 1
ATOM 675 N N . PHE A 1 85 ? -9.236 7.537 19.208 1.00 77.94 85 PHE A N 1
ATOM 676 C CA . PHE A 1 85 ? -8.146 6.980 18.420 1.00 77.94 85 PHE A CA 1
ATOM 677 C C . PHE A 1 85 ? -6.932 7.911 18.494 1.00 77.94 85 PHE A C 1
ATOM 679 O O . PHE A 1 85 ? -7.078 9.134 18.484 1.00 77.94 85 PHE A O 1
ATOM 686 N N . GLU A 1 86 ? -5.739 7.320 18.552 1.00 81.00 86 GLU A N 1
ATOM 687 C CA . GLU A 1 86 ? -4.470 8.056 18.549 1.00 81.00 86 GLU A CA 1
ATOM 688 C C . GLU A 1 86 ? -4.312 8.867 17.251 1.00 81.00 86 GLU A C 1
ATOM 690 O O . GLU A 1 86 ? -3.811 9.989 17.271 1.00 81.00 86 GLU A O 1
ATOM 695 N N . ALA A 1 87 ? -4.826 8.334 16.137 1.00 75.19 87 ALA A N 1
ATOM 696 C CA . ALA A 1 87 ? -4.923 9.020 14.858 1.00 75.19 87 ALA A CA 1
ATOM 697 C C . ALA A 1 87 ? -6.352 8.936 14.296 1.00 75.19 87 ALA A C 1
ATOM 699 O O . ALA A 1 87 ? -6.982 7.877 14.313 1.00 75.19 87 ALA A O 1
ATOM 700 N N . ALA A 1 88 ? -6.850 10.056 13.766 1.00 70.50 88 ALA A N 1
ATOM 701 C CA . ALA A 1 88 ? -8.137 10.122 13.063 1.00 70.50 88 ALA A CA 1
ATOM 702 C C . ALA A 1 88 ? -8.071 9.554 11.630 1.00 70.50 88 ALA A C 1
ATOM 704 O O . ALA A 1 88 ? -9.109 9.274 11.029 1.00 70.50 88 ALA A O 1
ATOM 705 N N . HIS A 1 89 ? -6.852 9.411 11.100 1.00 72.50 89 HIS A N 1
ATOM 706 C CA . HIS A 1 89 ? -6.551 8.832 9.798 1.00 72.50 89 HIS A CA 1
ATOM 707 C C . HIS A 1 89 ? -5.323 7.932 9.905 1.00 72.50 89 HIS A C 1
ATOM 709 O O . HIS A 1 89 ? -4.316 8.353 10.479 1.00 72.50 89 HIS A O 1
ATOM 715 N N . CYS A 1 90 ? -5.372 6.733 9.336 1.00 77.75 90 CYS A N 1
ATOM 716 C CA . CYS A 1 90 ? -4.199 5.872 9.198 1.00 77.75 90 CYS A CA 1
ATOM 717 C C . CYS A 1 90 ? -4.128 5.247 7.805 1.00 77.75 90 CYS A C 1
ATOM 719 O O . CYS A 1 90 ? -5.131 5.140 7.105 1.00 77.75 90 CYS A O 1
ATOM 721 N N . GLN A 1 91 ? -2.914 4.888 7.391 1.00 81.56 91 GLN A N 1
ATOM 722 C CA . GLN A 1 91 ? -2.649 4.281 6.092 1.00 81.56 91 GLN A CA 1
ATOM 723 C C . GLN A 1 91 ? -1.796 3.036 6.277 1.00 81.56 91 GLN A C 1
ATOM 725 O O . GLN A 1 91 ? -0.859 3.048 7.082 1.00 81.56 91 GLN A O 1
ATOM 730 N N . CYS A 1 92 ? -2.108 1.989 5.529 1.00 80.69 92 CYS A N 1
ATOM 731 C CA . CYS A 1 92 ? -1.307 0.776 5.471 1.00 80.69 92 CYS A CA 1
ATOM 732 C C . CYS A 1 92 ? -1.250 0.235 4.046 1.00 80.69 92 CYS A C 1
ATOM 734 O O . CYS A 1 92 ? -2.159 0.468 3.254 1.00 80.69 92 CYS A O 1
ATOM 736 N N . MET A 1 93 ? -0.162 -0.472 3.747 1.00 77.88 93 MET A N 1
ATOM 737 C CA . MET A 1 93 ? -0.072 -1.301 2.547 1.00 77.88 93 MET A CA 1
ATOM 738 C C . MET A 1 93 ? -0.897 -2.571 2.756 1.00 77.88 93 MET A C 1
ATOM 740 O O . MET A 1 93 ? -1.001 -3.049 3.893 1.00 77.88 93 MET A O 1
ATOM 744 N N . GLU A 1 94 ? -1.445 -3.114 1.680 1.00 78.44 94 GLU A N 1
ATOM 745 C CA . GLU A 1 94 ? -2.225 -4.353 1.692 1.00 78.44 94 GLU A CA 1
ATOM 746 C C . GLU A 1 94 ? -1.410 -5.535 2.257 1.00 78.44 94 GLU A C 1
ATOM 748 O O . GLU A 1 94 ? -1.823 -6.202 3.209 1.00 78.44 94 GLU A O 1
ATOM 753 N N . ASN A 1 95 ? -0.150 -5.658 1.834 1.00 78.00 95 ASN A N 1
ATOM 754 C CA . ASN A 1 95 ? 0.792 -6.678 2.309 1.00 78.00 95 ASN A CA 1
ATOM 755 C C . ASN A 1 95 ? 1.217 -6.597 3.797 1.00 78.00 95 ASN A C 1
ATOM 757 O O . ASN A 1 95 ? 2.036 -7.398 4.263 1.00 78.00 95 ASN A O 1
ATOM 761 N N . CYS A 1 96 ? 0.713 -5.637 4.586 1.00 80.88 96 CYS A N 1
ATOM 762 C CA . CYS A 1 96 ? 1.139 -5.477 5.982 1.00 80.88 96 CYS A CA 1
ATOM 763 C C . CYS A 1 96 ? 0.658 -6.614 6.903 1.00 80.88 96 CYS A C 1
ATOM 765 O O . CYS A 1 96 ? 1.170 -6.765 8.019 1.00 80.88 96 CYS A O 1
ATOM 767 N N . GLY A 1 97 ? -0.331 -7.395 6.455 1.00 84.38 97 GLY A N 1
ATOM 768 C CA . GLY A 1 97 ? -0.930 -8.547 7.134 1.00 84.38 97 GLY A CA 1
ATOM 769 C C . GLY A 1 97 ? -1.760 -8.207 8.377 1.00 84.38 97 GLY A C 1
ATOM 770 O O . GLY A 1 97 ? -2.800 -8.812 8.628 1.00 84.38 97 GLY A O 1
ATOM 771 N N . THR A 1 98 ? -1.343 -7.246 9.203 1.00 86.50 98 THR A N 1
ATOM 772 C CA . THR A 1 98 ? -2.118 -6.796 10.368 1.00 86.50 98 THR A CA 1
ATOM 773 C C . THR A 1 98 ? -1.896 -5.315 10.646 1.00 86.50 98 THR A C 1
ATOM 775 O O . THR A 1 98 ? -0.775 -4.878 10.910 1.00 86.50 98 THR A O 1
ATOM 778 N N . LEU A 1 99 ? -2.992 -4.561 10.701 1.00 88.19 99 LEU A N 1
ATOM 779 C CA . LEU A 1 99 ? -3.013 -3.163 11.105 1.00 88.19 99 LEU A CA 1
ATOM 780 C C . LEU A 1 99 ? -3.294 -3.021 12.605 1.00 88.19 99 LEU A C 1
ATOM 782 O O . LEU A 1 99 ? -4.273 -3.547 13.136 1.00 88.19 99 LEU A O 1
ATOM 786 N N . SER A 1 100 ? -2.457 -2.234 13.272 1.00 87.75 100 SER A N 1
ATOM 787 C CA . SER A 1 100 ? -2.600 -1.864 14.678 1.00 87.75 100 SER A CA 1
ATOM 788 C C . SER A 1 100 ? -3.230 -0.476 14.832 1.00 87.75 100 SER A C 1
ATOM 790 O O . SER A 1 100 ? -2.604 0.535 14.513 1.00 87.75 100 SER A O 1
ATOM 792 N N . LEU A 1 101 ? -4.447 -0.405 15.373 1.00 84.50 101 LEU A N 1
ATOM 793 C CA . LEU A 1 101 ? -5.132 0.848 15.701 1.00 84.50 101 LEU A CA 1
ATOM 794 C C . LEU A 1 101 ? -4.990 1.140 17.193 1.00 84.50 101 LEU A C 1
ATOM 796 O O . LEU A 1 101 ? -5.468 0.375 18.029 1.00 84.50 101 LEU A O 1
ATOM 800 N N . ALA A 1 102 ? -4.352 2.256 17.537 1.00 85.38 102 ALA A N 1
ATOM 801 C CA . ALA A 1 102 ? -4.148 2.653 18.923 1.00 85.38 102 ALA A CA 1
ATOM 802 C C . ALA A 1 102 ? -5.248 3.595 19.434 1.00 85.38 102 ALA A C 1
ATOM 804 O O . ALA A 1 102 ? -5.731 4.473 18.719 1.00 85.38 102 ALA A O 1
ATOM 805 N N . ILE A 1 103 ? -5.627 3.407 20.698 1.00 82.69 103 ILE A N 1
ATOM 806 C CA . ILE A 1 103 ? -6.702 4.115 21.391 1.00 82.69 103 ILE A CA 1
ATOM 807 C C . ILE A 1 103 ? -6.107 4.703 22.658 1.00 82.69 103 ILE A C 1
ATOM 809 O O . ILE A 1 103 ? -5.548 3.971 23.483 1.00 82.69 103 ILE A O 1
ATOM 813 N N . THR A 1 104 ? -6.235 6.014 22.816 1.00 80.38 104 THR A N 1
ATOM 814 C CA . THR A 1 104 ? -5.751 6.754 23.975 1.00 80.38 104 THR A CA 1
ATOM 815 C C . THR A 1 104 ? -6.912 7.247 24.830 1.00 80.38 104 THR A C 1
ATOM 817 O O . THR A 1 104 ? -7.971 7.639 24.340 1.00 80.38 104 THR A O 1
ATOM 820 N N . CYS A 1 105 ? -6.706 7.230 26.144 1.00 70.94 105 CYS A N 1
ATOM 821 C CA . CYS A 1 105 ? -7.598 7.834 27.122 1.00 70.94 105 CYS A CA 1
ATOM 822 C C . CYS A 1 105 ? -6.889 9.029 27.772 1.00 70.94 105 CYS A C 1
ATOM 824 O O . CYS A 1 105 ? -5.903 8.867 28.494 1.00 70.94 105 CYS A O 1
ATOM 826 N N . HIS A 1 106 ? -7.403 10.233 27.527 1.00 67.56 106 HIS A N 1
ATOM 827 C CA . HIS A 1 106 ? -6.913 11.484 28.104 1.00 67.56 106 HIS A CA 1
ATOM 828 C C . HIS A 1 106 ? -7.780 11.892 29.302 1.00 67.56 106 HIS A C 1
ATOM 830 O O . HIS A 1 106 ? -9.002 11.839 29.226 1.00 67.56 106 HIS A O 1
ATOM 836 N N . GLY A 1 107 ? -7.165 12.284 30.423 1.00 55.97 107 GLY A N 1
ATOM 837 C CA . GLY A 1 107 ? -7.887 12.781 31.610 1.00 55.97 107 GLY A CA 1
ATOM 838 C C . GLY A 1 107 ? -8.650 11.723 32.427 1.00 55.97 107 GLY A C 1
ATOM 839 O O . GLY A 1 107 ? -9.334 12.076 33.381 1.00 55.97 107 GLY A O 1
ATOM 840 N N . GLY A 1 108 ? -8.542 10.436 32.074 1.00 54.03 108 GLY A N 1
ATOM 841 C CA . GLY A 1 108 ? -9.312 9.330 32.666 1.00 54.03 108 GLY A CA 1
ATOM 842 C C . GLY A 1 108 ? -8.487 8.173 33.226 1.00 54.03 108 GLY A C 1
ATOM 843 O O . GLY A 1 108 ? -8.969 7.047 33.256 1.00 54.03 108 GLY A O 1
ATOM 844 N N . ALA A 1 109 ? -7.253 8.413 33.679 1.00 53.41 109 ALA A N 1
ATOM 845 C CA . ALA A 1 109 ? -6.452 7.399 34.381 1.00 53.41 109 ALA A CA 1
ATOM 846 C C . ALA A 1 109 ? -6.934 7.188 35.837 1.00 53.41 109 ALA A C 1
ATOM 848 O O . ALA A 1 109 ? -6.130 7.167 36.766 1.00 53.41 109 ALA A O 1
ATOM 849 N N . GLY A 1 110 ? -8.254 7.113 36.043 1.00 54.16 110 GLY A N 1
ATOM 850 C CA . GLY A 1 110 ? -8.873 6.941 37.356 1.00 54.16 110 GLY A CA 1
ATOM 851 C C . GLY A 1 110 ? -8.571 5.577 37.991 1.00 54.16 110 GLY A C 1
ATOM 852 O O . GLY A 1 110 ? -7.917 4.716 37.403 1.00 54.16 110 GLY A O 1
ATOM 853 N N . GLU A 1 111 ? -9.088 5.355 39.202 1.00 60.84 111 GLU A N 1
ATOM 854 C CA . GLU A 1 111 ? -8.929 4.087 39.940 1.00 60.84 111 GLU A CA 1
ATOM 855 C C . GLU A 1 111 ? -9.881 2.966 39.476 1.00 60.84 111 GLU A C 1
ATOM 857 O O . GLU A 1 111 ? -9.851 1.855 40.006 1.00 60.84 111 GLU A O 1
ATOM 862 N N . SER A 1 112 ? -10.744 3.230 38.494 1.00 56.91 112 SER A N 1
ATOM 863 C CA . SER A 1 112 ? -11.783 2.306 38.033 1.00 56.91 112 SER A CA 1
ATOM 864 C C . SER A 1 112 ? -11.451 1.685 36.679 1.00 56.91 112 SER A C 1
ATOM 866 O O . SER A 1 112 ? -10.961 2.360 35.778 1.00 56.91 112 SER A O 1
ATOM 868 N N . THR A 1 113 ? -11.787 0.404 36.517 1.00 68.19 113 THR A N 1
ATOM 869 C CA . THR A 1 113 ? -11.753 -0.260 35.206 1.00 68.19 113 THR A CA 1
ATOM 870 C C . THR A 1 113 ? -12.939 0.203 34.364 1.00 68.19 113 THR A C 1
ATOM 872 O O . THR A 1 113 ? -14.061 0.222 34.873 1.00 68.19 113 THR A O 1
ATOM 875 N N . PHE A 1 114 ? -12.715 0.530 33.094 1.00 66.38 114 PHE A N 1
ATOM 876 C CA . PHE A 1 114 ? -13.784 0.845 32.143 1.00 66.38 114 PHE A CA 1
ATOM 877 C C . PHE A 1 114 ? -13.625 0.060 30.837 1.00 66.38 114 PHE A C 1
ATOM 879 O O . PHE A 1 114 ? -12.560 -0.486 30.535 1.00 66.38 114 PHE A O 1
ATOM 886 N N . TYR A 1 115 ? -14.724 -0.031 30.094 1.00 74.62 115 TYR A N 1
ATOM 887 C CA . TYR A 1 115 ? -14.875 -0.877 28.917 1.00 74.62 115 TYR A CA 1
ATOM 888 C C . TYR A 1 115 ? -15.212 -0.008 27.714 1.00 74.62 115 TYR A C 1
ATOM 890 O O . TYR A 1 115 ? -16.019 0.912 27.839 1.00 74.62 115 TYR A O 1
ATOM 898 N N . VAL A 1 116 ? -14.598 -0.295 26.570 1.00 71.19 116 VAL A N 1
ATOM 899 C CA . VAL A 1 116 ? -14.867 0.422 25.325 1.00 71.19 116 VAL A CA 1
ATOM 900 C C . VAL A 1 116 ? -15.088 -0.576 24.208 1.00 71.19 116 VAL A C 1
ATOM 902 O O . VAL A 1 116 ? -14.154 -1.260 23.790 1.00 71.19 116 VAL A O 1
ATOM 905 N N . ASP A 1 117 ? -16.321 -0.659 23.733 1.00 76.81 117 ASP A N 1
ATOM 906 C CA . ASP A 1 117 ? -16.653 -1.510 22.601 1.00 76.81 117 ASP A CA 1
ATOM 907 C C . ASP A 1 117 ? -16.167 -0.872 21.301 1.00 76.81 117 ASP A C 1
ATOM 909 O O . ASP A 1 117 ? -16.233 0.350 21.118 1.00 76.81 117 ASP A O 1
ATOM 913 N N . TYR A 1 118 ? -15.687 -1.709 20.390 1.00 80.00 118 TYR A N 1
ATOM 914 C CA . TYR A 1 118 ? -15.272 -1.312 19.059 1.00 80.00 118 TYR A CA 1
ATOM 915 C C . TYR A 1 118 ? -15.791 -2.285 18.009 1.00 80.00 118 TYR A C 1
ATOM 917 O O . TYR A 1 118 ? -16.006 -3.469 18.274 1.00 80.00 118 TYR A O 1
ATOM 925 N N . ARG A 1 119 ? -15.941 -1.769 16.791 1.00 83.00 119 ARG A N 1
ATOM 926 C CA . ARG A 1 119 ? -16.162 -2.571 15.589 1.00 83.00 119 ARG A CA 1
ATOM 927 C C . ARG A 1 119 ? -15.580 -1.885 14.361 1.00 83.00 119 ARG A C 1
ATOM 929 O O . ARG A 1 119 ? -15.518 -0.652 14.307 1.00 83.00 119 ARG A O 1
ATOM 936 N N . THR A 1 120 ? -15.205 -2.681 13.375 1.00 86.75 120 THR A N 1
ATOM 937 C CA . THR A 1 120 ? -14.905 -2.216 12.020 1.00 86.75 120 THR A CA 1
ATOM 938 C C . THR A 1 120 ? -16.190 -2.090 11.199 1.00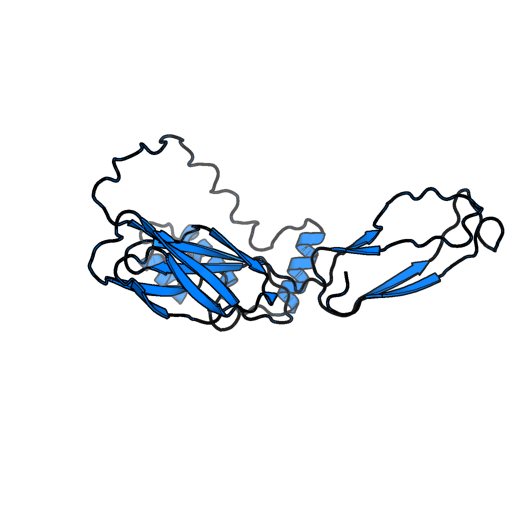 86.75 120 THR A C 1
ATOM 940 O O . THR A 1 120 ? -17.142 -2.848 11.397 1.00 86.75 120 THR A O 1
ATOM 943 N N . GLU A 1 121 ? -16.233 -1.130 10.285 1.00 83.44 121 GLU A N 1
ATOM 944 C CA . GLU A 1 121 ? -17.311 -0.952 9.313 1.00 83.44 121 GLU A CA 1
ATOM 945 C C . GLU A 1 121 ? -16.743 -0.692 7.922 1.00 83.44 121 GLU A C 1
ATOM 947 O O . GLU A 1 121 ? -15.751 0.024 7.775 1.00 83.44 121 GLU A O 1
ATOM 952 N N . ASP A 1 122 ? -17.430 -1.221 6.914 1.00 78.75 122 ASP A N 1
ATOM 953 C CA . ASP A 1 122 ? -17.043 -1.076 5.514 1.00 78.75 122 ASP A CA 1
ATOM 954 C C . ASP A 1 122 ? -17.081 0.390 5.061 1.00 78.75 122 ASP A C 1
ATOM 956 O O . ASP A 1 122 ? -17.972 1.169 5.431 1.00 78.75 122 ASP A O 1
ATOM 960 N N . GLY A 1 123 ? -16.105 0.755 4.234 1.00 82.50 123 GLY A N 1
ATOM 961 C CA . GLY A 1 123 ? -16.067 2.020 3.506 1.00 82.50 123 GLY A CA 1
ATOM 962 C C . GLY A 1 123 ? -16.132 1.753 2.007 1.00 82.50 123 GLY A C 1
ATOM 963 O O . GLY A 1 123 ? -17.176 1.339 1.504 1.00 82.50 123 GLY A O 1
ATOM 964 N N . SER A 1 124 ? -15.038 2.016 1.290 1.00 77.19 124 SER A N 1
ATOM 965 C CA . SER A 1 124 ? -14.830 1.404 -0.029 1.00 77.19 124 SER A CA 1
ATOM 966 C C . SER A 1 124 ? -14.220 0.004 0.073 1.00 77.19 124 SER A C 1
ATOM 968 O O . SER A 1 124 ? -14.583 -0.828 -0.747 1.00 77.19 124 SER A O 1
ATOM 970 N N . ALA A 1 125 ? -13.407 -0.241 1.109 1.00 76.25 125 ALA A N 1
ATOM 971 C CA . ALA A 1 125 ? -12.926 -1.564 1.489 1.00 76.25 125 ALA A CA 1
ATOM 972 C C . ALA A 1 125 ? -14.019 -2.327 2.255 1.00 76.25 125 ALA A C 1
ATOM 974 O O . ALA A 1 125 ? -14.719 -1.754 3.105 1.00 76.25 125 ALA A O 1
ATOM 975 N N . ASN A 1 126 ? -14.146 -3.617 1.965 1.00 81.38 126 ASN A N 1
ATOM 976 C CA . ASN A 1 126 ? -15.164 -4.548 2.424 1.00 81.38 126 ASN A CA 1
ATOM 977 C C . ASN A 1 126 ? -14.552 -5.672 3.271 1.00 81.38 126 ASN A C 1
ATOM 979 O O . ASN A 1 126 ? -13.533 -6.282 2.935 1.00 81.38 126 ASN A O 1
ATOM 983 N N . ALA A 1 127 ? -15.235 -6.010 4.363 1.00 85.44 127 ALA A N 1
ATOM 984 C CA . ALA A 1 127 ? -14.823 -7.122 5.199 1.00 85.44 127 ALA A CA 1
ATOM 985 C C . ALA A 1 127 ? -14.892 -8.470 4.452 1.00 85.44 127 ALA A C 1
ATOM 987 O O . ALA A 1 127 ? -15.917 -8.837 3.872 1.00 85.44 127 ALA A O 1
ATOM 988 N N . GLY A 1 128 ? -13.820 -9.254 4.552 1.00 83.12 128 GLY A N 1
ATOM 989 C CA . GLY A 1 128 ? -13.681 -10.586 3.966 1.00 83.12 128 GLY A CA 1
ATOM 990 C C . GLY A 1 128 ? -13.096 -10.616 2.554 1.00 83.12 128 GLY A C 1
ATOM 991 O O . GLY A 1 128 ? -12.735 -11.708 2.117 1.00 83.12 128 GLY A O 1
ATOM 992 N N . SER A 1 129 ? -12.991 -9.471 1.870 1.00 75.56 129 SER A N 1
ATOM 993 C CA . SER A 1 129 ? -12.129 -9.313 0.690 1.00 75.56 129 SER A CA 1
ATOM 994 C C . SER A 1 129 ? -10.859 -8.548 1.040 1.00 75.56 129 SER A C 1
ATOM 996 O O . SER A 1 129 ? -9.791 -9.089 0.811 1.00 75.56 129 SER A O 1
ATOM 998 N N . ASP A 1 130 ? -10.981 -7.401 1.718 1.00 78.12 130 ASP A N 1
ATOM 999 C CA . ASP A 1 130 ? -9.867 -6.437 1.816 1.00 78.12 130 ASP A CA 1
ATOM 1000 C C . ASP A 1 130 ? -9.324 -6.359 3.260 1.00 78.12 130 ASP A C 1
ATOM 1002 O O . ASP A 1 130 ? -8.158 -6.072 3.532 1.00 78.12 130 ASP A O 1
ATOM 1006 N N . TYR A 1 131 ? -10.172 -6.663 4.247 1.00 88.81 131 TYR A N 1
ATOM 1007 C CA . TYR A 1 131 ? -9.778 -6.758 5.654 1.00 88.81 131 TYR A CA 1
ATOM 1008 C C . TYR A 1 131 ? -10.642 -7.765 6.425 1.00 88.81 131 TYR A C 1
ATOM 1010 O O . TYR A 1 131 ? -11.754 -8.112 6.026 1.00 88.81 131 TYR A O 1
ATOM 1018 N N . GLU A 1 132 ? -10.159 -8.241 7.570 1.00 90.50 132 GLU A N 1
ATOM 1019 C CA . GLU A 1 132 ? -10.927 -9.117 8.455 1.00 90.50 132 GLU A CA 1
ATOM 1020 C C . GLU A 1 132 ? -11.861 -8.309 9.365 1.00 90.50 132 GLU A C 1
ATOM 1022 O O . GLU A 1 132 ? -11.424 -7.426 10.108 1.00 90.50 132 GLU A O 1
ATOM 1027 N N . TYR A 1 133 ? -13.157 -8.644 9.363 1.00 88.38 133 TYR A N 1
ATOM 1028 C CA . TYR A 1 133 ? -14.115 -8.040 10.289 1.00 88.38 133 TYR A CA 1
ATOM 1029 C C . TYR A 1 133 ? -13.678 -8.254 11.743 1.00 88.38 133 TYR A C 1
ATOM 1031 O O . TYR A 1 133 ? -13.507 -9.393 12.183 1.00 88.38 133 TYR A O 1
ATOM 1039 N N . SER A 1 134 ? -13.566 -7.166 12.506 1.00 86.44 134 SER A N 1
ATOM 1040 C CA . SER A 1 134 ? -13.175 -7.217 13.911 1.00 86.44 134 SER A CA 1
ATOM 1041 C C . SER A 1 134 ? -14.135 -6.414 14.779 1.00 86.44 134 SER A C 1
ATOM 1043 O O . SER A 1 134 ? -14.377 -5.228 14.551 1.00 86.44 134 SER A O 1
ATOM 1045 N N . GLU A 1 135 ? -14.616 -7.045 15.847 1.00 87.94 135 GLU A N 1
ATOM 1046 C CA . GLU A 1 135 ? -15.372 -6.406 16.923 1.00 87.94 135 GLU A CA 1
ATOM 1047 C C . GLU A 1 135 ? -14.894 -6.908 18.288 1.00 87.94 135 GLU A C 1
ATOM 1049 O O . GLU A 1 135 ? -14.343 -8.005 18.413 1.00 87.94 135 GLU A O 1
ATOM 1054 N N . GLY A 1 136 ? -15.090 -6.106 19.331 1.00 80.62 136 GLY A N 1
ATOM 1055 C CA . GLY A 1 136 ? -14.764 -6.524 20.687 1.00 80.62 136 GLY A CA 1
ATOM 1056 C C . GLY A 1 136 ? -14.838 -5.400 21.706 1.00 80.62 136 GLY A C 1
ATOM 1057 O O . GLY A 1 136 ? -15.256 -4.287 21.407 1.00 80.62 136 GLY A O 1
ATOM 1058 N N . THR A 1 137 ? -14.383 -5.700 22.920 1.00 78.06 137 THR A N 1
ATOM 1059 C CA . THR A 1 137 ? -14.381 -4.761 24.045 1.00 78.06 137 THR A CA 1
ATOM 1060 C C . THR A 1 137 ? -12.961 -4.562 24.559 1.00 78.06 137 THR A C 1
ATOM 1062 O O . THR A 1 137 ? -12.306 -5.501 25.016 1.00 78.06 137 THR A O 1
ATOM 1065 N N . LEU A 1 138 ? -12.479 -3.324 24.530 1.00 76.62 138 LEU A N 1
ATOM 1066 C CA . LEU A 1 138 ? -11.235 -2.919 25.170 1.00 76.62 138 LEU A CA 1
ATOM 1067 C C . LEU A 1 138 ? -11.466 -2.722 26.664 1.00 76.62 138 LEU A C 1
ATOM 1069 O O . LEU A 1 138 ? -12.345 -1.969 27.070 1.00 76.62 138 LEU A O 1
ATOM 1073 N N . VAL A 1 139 ? -10.642 -3.369 27.485 1.00 80.00 139 VAL A N 1
ATOM 1074 C CA . VAL A 1 139 ? -10.680 -3.231 28.946 1.00 80.00 139 VAL A CA 1
ATOM 1075 C C . VAL A 1 139 ? -9.511 -2.363 29.387 1.00 80.00 139 VAL A C 1
ATOM 1077 O O . VAL A 1 139 ? -8.361 -2.800 29.287 1.00 80.00 139 VAL A O 1
ATOM 1080 N N . PHE A 1 140 ? -9.801 -1.163 29.884 1.00 73.56 140 PHE A N 1
ATOM 1081 C CA . PHE A 1 140 ? -8.821 -0.257 30.480 1.00 73.56 140 PHE A CA 1
ATOM 1082 C C . PHE A 1 140 ? -8.822 -0.444 31.994 1.00 73.56 140 PHE A C 1
ATOM 1084 O O . PHE A 1 140 ? -9.796 -0.116 32.670 1.00 73.56 140 PHE A O 1
ATOM 1091 N N . LYS A 1 141 ? -7.738 -1.007 32.527 1.00 78.00 141 LYS A N 1
ATOM 1092 C CA . LYS A 1 141 ? -7.499 -1.138 33.968 1.00 78.00 141 LYS A CA 1
ATOM 1093 C C . LYS A 1 141 ? -7.032 0.200 34.559 1.00 78.00 141 LYS A C 1
ATOM 1095 O O . LYS A 1 141 ? -6.584 1.072 33.813 1.00 78.00 141 LYS A O 1
ATOM 1100 N N . PRO A 1 142 ? -7.070 0.360 35.894 1.00 72.00 142 PRO A N 1
ATOM 1101 C CA . PRO A 1 142 ? -6.589 1.574 36.545 1.00 72.00 142 PRO A CA 1
ATOM 1102 C C . PRO A 1 142 ? -5.154 1.914 36.126 1.00 72.00 142 PRO A C 1
ATOM 1104 O O . PRO A 1 142 ? -4.272 1.055 36.162 1.00 72.00 142 PRO A O 1
ATOM 1107 N N . GLY A 1 143 ? -4.935 3.162 35.711 1.00 73.56 143 GLY A N 1
ATOM 1108 C CA . GLY A 1 143 ? -3.642 3.652 35.223 1.00 73.56 143 GLY A CA 1
ATOM 1109 C C . GLY A 1 143 ? -3.289 3.295 33.771 1.00 73.56 143 GLY A C 1
ATOM 1110 O O . GLY A 1 143 ? -2.287 3.799 33.265 1.00 73.56 143 GLY A O 1
ATOM 1111 N N . GLU A 1 144 ? -4.084 2.480 33.070 1.00 74.00 144 GLU A N 1
ATOM 1112 C CA . GLU A 1 144 ? -3.881 2.238 31.639 1.00 74.00 144 GLU A CA 1
ATOM 1113 C C . GLU A 1 144 ? -4.462 3.393 30.816 1.00 74.00 144 GLU A C 1
ATOM 1115 O O . GLU A 1 144 ? -5.642 3.719 30.912 1.00 74.00 144 GLU A O 1
ATOM 1120 N N . THR A 1 145 ? -3.634 3.999 29.968 1.00 77.31 145 THR A N 1
ATOM 1121 C CA . THR A 1 145 ? -4.029 5.136 29.118 1.00 77.31 145 THR A CA 1
ATOM 1122 C C . THR A 1 145 ? -3.993 4.815 27.629 1.00 77.31 145 THR A C 1
ATOM 1124 O O . THR A 1 145 ? -4.410 5.648 26.826 1.00 77.31 145 THR A O 1
ATOM 1127 N N . ARG A 1 146 ? -3.517 3.621 27.247 1.00 83.88 146 ARG A N 1
ATOM 1128 C CA . ARG A 1 146 ? -3.362 3.194 25.853 1.00 83.88 146 ARG A CA 1
ATOM 1129 C C . ARG A 1 146 ? -3.757 1.731 25.661 1.00 83.88 146 ARG A C 1
ATOM 1131 O O . ARG A 1 146 ? -3.322 0.864 26.421 1.00 83.88 146 ARG A O 1
ATOM 1138 N N . LYS A 1 147 ? -4.541 1.462 24.618 1.00 80.75 147 LYS A N 1
ATOM 1139 C CA . LYS A 1 147 ? -4.873 0.118 24.119 1.00 80.75 147 LYS A CA 1
ATOM 1140 C C . LYS A 1 147 ? -4.697 0.058 22.611 1.00 80.75 147 LYS A C 1
ATOM 1142 O O . LYS A 1 147 ? -4.587 1.089 21.956 1.00 80.75 147 LYS A O 1
ATOM 1147 N N . GLU A 1 148 ? -4.650 -1.155 22.085 1.00 85.94 148 GLU A N 1
ATOM 1148 C CA . GLU A 1 148 ? -4.437 -1.421 20.670 1.00 85.94 148 GLU A CA 1
ATOM 1149 C C . GLU A 1 148 ? -5.447 -2.465 20.193 1.00 85.94 148 GLU A C 1
ATOM 1151 O O . GLU A 1 148 ? -5.678 -3.468 20.874 1.00 85.94 148 GLU A O 1
ATOM 1156 N N . ILE A 1 149 ? -6.053 -2.201 19.041 1.00 86.19 149 ILE A N 1
ATOM 1157 C CA . ILE A 1 149 ? -6.881 -3.131 18.275 1.00 86.19 149 ILE A CA 1
ATOM 1158 C C . ILE A 1 149 ? -6.029 -3.631 17.110 1.00 86.19 149 ILE A C 1
ATOM 1160 O O . ILE A 1 149 ? -5.332 -2.839 16.479 1.00 86.19 149 ILE A O 1
ATOM 1164 N N . LYS A 1 150 ? -6.106 -4.928 16.813 1.00 89.06 150 LYS A N 1
ATOM 1165 C CA . LYS A 1 150 ? -5.457 -5.528 15.646 1.00 89.06 150 LYS A CA 1
ATOM 1166 C C . LYS A 1 150 ? -6.520 -5.950 14.646 1.00 89.06 150 LYS A C 1
ATOM 1168 O O . LYS A 1 150 ? -7.424 -6.689 15.021 1.00 89.06 150 LYS A O 1
ATOM 1173 N N . VAL A 1 151 ? -6.393 -5.483 13.413 1.00 88.69 151 VAL A N 1
ATOM 1174 C CA . VAL A 1 151 ? -7.274 -5.827 12.292 1.00 88.69 151 VAL A CA 1
ATOM 1175 C C . VAL A 1 151 ? -6.429 -6.547 11.247 1.00 88.69 151 VAL A C 1
ATOM 1177 O O . VAL A 1 151 ? -5.378 -6.033 10.867 1.00 88.69 151 VAL A O 1
ATOM 1180 N N . GLY A 1 152 ? -6.845 -7.741 10.824 1.00 86.00 152 GLY A N 1
ATOM 1181 C CA . GLY A 1 152 ? -6.183 -8.457 9.732 1.00 86.00 152 GLY A CA 1
ATOM 1182 C C . GLY A 1 152 ? -6.410 -7.724 8.413 1.00 86.00 152 GLY A C 1
ATOM 1183 O O . GLY A 1 152 ? -7.542 -7.339 8.129 1.00 86.00 152 GLY A O 1
ATOM 1184 N N . ILE A 1 153 ? -5.349 -7.507 7.641 1.00 90.38 153 ILE A N 1
ATOM 1185 C CA . ILE A 1 153 ? -5.446 -7.000 6.267 1.00 90.38 153 ILE A CA 1
ATOM 1186 C C . ILE A 1 153 ? -5.243 -8.197 5.345 1.00 90.38 153 ILE A C 1
ATOM 1188 O O . ILE A 1 153 ? -4.348 -9.013 5.589 1.00 90.38 153 ILE A O 1
ATOM 1192 N N . ILE A 1 154 ? -6.132 -8.346 4.369 1.00 84.38 154 ILE A N 1
ATOM 1193 C CA . ILE A 1 154 ? -6.098 -9.449 3.412 1.00 84.38 154 ILE A CA 1
ATOM 1194 C C . ILE A 1 154 ? -5.326 -8.928 2.199 1.00 84.38 154 ILE A C 1
ATOM 1196 O O . ILE A 1 154 ? -5.656 -7.863 1.709 1.00 84.38 154 ILE A O 1
ATOM 1200 N N . ASP A 1 155 ? -4.286 -9.657 1.797 1.00 84.12 155 ASP A N 1
ATOM 1201 C CA . ASP A 1 155 ? -3.435 -9.383 0.629 1.00 84.12 155 ASP A CA 1
ATOM 1202 C C . ASP A 1 155 ? -3.839 -10.349 -0.487 1.00 84.12 155 ASP A C 1
ATOM 1204 O O . ASP A 1 155 ? -3.832 -11.574 -0.261 1.00 84.12 155 ASP A O 1
ATOM 1208 N N . ASP A 1 156 ? -4.242 -9.817 -1.645 1.00 77.62 156 ASP A N 1
ATOM 1209 C CA . ASP A 1 156 ? -4.574 -10.621 -2.819 1.00 77.62 156 ASP A CA 1
ATOM 1210 C C . ASP A 1 156 ? -3.624 -10.439 -4.031 1.00 77.62 156 ASP A C 1
ATOM 1212 O O . ASP A 1 156 ? -2.412 -10.397 -3.859 1.00 77.62 156 ASP A O 1
ATOM 1216 N N . ASP A 1 157 ? -4.104 -10.638 -5.260 1.00 72.25 157 ASP A N 1
ATOM 1217 C CA . ASP A 1 157 ? -3.311 -10.610 -6.510 1.00 72.25 157 ASP A CA 1
ATO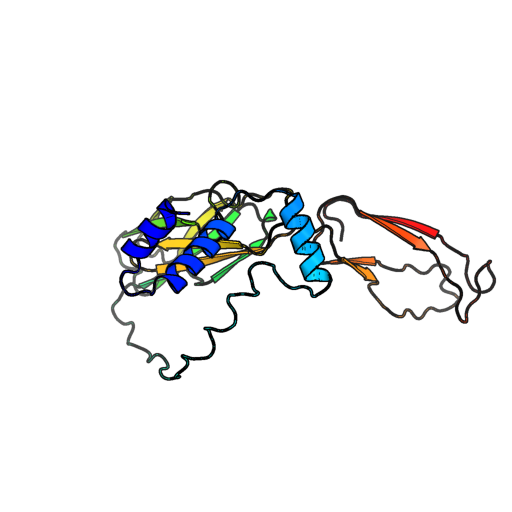M 1218 C C . ASP A 1 157 ? -3.992 -9.714 -7.577 1.00 72.25 157 ASP A C 1
ATOM 1220 O O . ASP A 1 157 ? -3.781 -9.845 -8.802 1.00 72.25 157 ASP A O 1
ATOM 1224 N N . ILE A 1 158 ? -4.946 -8.896 -7.147 1.00 69.69 158 ILE A N 1
ATOM 1225 C CA . ILE A 1 158 ? -5.844 -8.108 -7.965 1.00 69.69 158 ILE A CA 1
ATOM 1226 C C . ILE A 1 158 ? -5.585 -6.637 -7.663 1.00 69.69 158 ILE A C 1
ATOM 1228 O O . ILE A 1 158 ? -6.078 -6.102 -6.695 1.00 69.69 158 ILE A O 1
ATOM 1232 N N . PHE A 1 159 ? -4.962 -5.948 -8.623 1.00 65.81 159 PHE A N 1
ATOM 1233 C CA . PHE A 1 159 ? -4.833 -4.488 -8.576 1.00 65.81 159 PHE A CA 1
ATOM 1234 C C . PHE A 1 159 ? -6.167 -3.759 -8.305 1.00 65.81 159 PHE A C 1
ATOM 1236 O O . PHE A 1 159 ? -7.105 -3.845 -9.123 1.00 65.81 159 PHE A O 1
ATOM 1243 N N . GLU A 1 160 ? -6.172 -2.939 -7.259 1.00 67.81 160 GLU A N 1
ATOM 1244 C CA . GLU A 1 160 ? -7.267 -2.088 -6.791 1.00 67.81 160 GLU A CA 1
ATOM 1245 C C . GLU A 1 160 ? -6.864 -0.591 -6.716 1.00 67.81 160 GLU A C 1
ATOM 1247 O O . GLU A 1 160 ? -5.710 -0.205 -6.893 1.00 67.81 160 GLU A O 1
ATOM 1252 N N . GLU A 1 161 ? -7.845 0.317 -6.598 1.00 68.19 161 GLU A N 1
ATOM 1253 C CA . GLU A 1 161 ? -7.563 1.740 -6.296 1.00 68.19 161 GLU A CA 1
ATOM 1254 C C . GLU A 1 161 ? -7.461 1.897 -4.766 1.00 68.19 161 GLU A C 1
ATOM 1256 O O . GLU A 1 161 ? -8.084 1.112 -4.074 1.00 68.19 161 GLU A O 1
ATOM 1261 N N . ASP A 1 162 ? -6.776 2.921 -4.229 1.00 72.19 162 ASP A N 1
ATOM 1262 C CA . ASP A 1 162 ? -6.723 3.158 -2.770 1.00 72.19 162 ASP A CA 1
ATOM 1263 C C . ASP A 1 162 ? -8.114 3.060 -2.109 1.00 72.19 162 ASP A C 1
ATOM 1265 O O . ASP A 1 162 ? -9.031 3.841 -2.417 1.00 72.19 162 ASP A O 1
ATOM 1269 N N . GLU A 1 163 ? -8.259 2.141 -1.158 1.00 73.81 163 GLU A N 1
ATOM 1270 C CA . GLU A 1 163 ? -9.530 1.846 -0.506 1.00 73.81 163 GLU A CA 1
ATOM 1271 C C . GLU A 1 163 ? -9.553 2.297 0.952 1.00 73.81 163 GLU A C 1
ATOM 1273 O O . GLU A 1 163 ? -8.532 2.659 1.517 1.00 73.81 163 GLU A O 1
ATOM 1278 N N . HIS A 1 164 ? -10.719 2.340 1.597 1.00 74.94 164 HIS A N 1
ATOM 1279 C CA . HIS A 1 164 ? -10.810 2.710 3.005 1.00 74.94 164 HIS A CA 1
ATOM 1280 C C . HIS A 1 164 ? -11.914 1.980 3.754 1.00 74.94 164 HIS A C 1
ATOM 1282 O O . HIS A 1 164 ? -12.968 1.701 3.190 1.00 74.94 164 HIS A O 1
ATOM 1288 N N . PHE A 1 165 ? -11.709 1.765 5.050 1.00 79.25 165 PHE A N 1
ATOM 1289 C CA . PHE A 1 165 ? -12.731 1.305 5.989 1.00 79.25 165 PHE A CA 1
ATOM 1290 C C . PHE A 1 165 ? -12.712 2.161 7.260 1.00 79.25 165 PHE A C 1
ATOM 1292 O O . PHE A 1 165 ? -11.827 2.999 7.468 1.00 79.25 165 PHE A O 1
ATOM 1299 N N . PHE A 1 166 ? -13.717 1.986 8.115 1.00 76.56 166 PHE A N 1
ATOM 1300 C CA . PHE A 1 166 ? -13.887 2.779 9.327 1.00 76.56 166 PHE A CA 1
ATOM 1301 C C . PHE A 1 166 ? -13.698 1.933 10.586 1.00 76.56 166 PHE A C 1
ATOM 1303 O O . PHE A 1 166 ? -14.270 0.854 10.724 1.00 76.56 166 PHE A O 1
ATOM 1310 N N . GLY A 1 167 ? -12.956 2.466 11.558 1.00 68.94 167 GLY A N 1
ATOM 1311 C CA . GLY A 1 167 ? -12.948 1.962 12.933 1.00 68.94 167 GLY A CA 1
ATOM 1312 C C . GLY A 1 167 ? -13.863 2.815 13.810 1.00 68.94 167 GLY A C 1
ATOM 1313 O O . GLY A 1 167 ? -13.734 4.043 13.818 1.00 68.94 167 GLY A O 1
ATOM 1314 N N . ARG A 1 168 ? -14.787 2.195 14.557 1.00 66.50 168 ARG A N 1
ATOM 1315 C CA . ARG A 1 168 ? -15.687 2.912 15.477 1.00 66.50 168 ARG A CA 1
ATOM 1316 C C . ARG A 1 168 ? -15.533 2.446 16.914 1.00 66.50 168 ARG A C 1
ATOM 1318 O O . ARG A 1 168 ? -15.526 1.245 17.170 1.00 66.50 168 ARG A O 1
ATOM 1325 N N . LEU A 1 169 ? -15.504 3.408 17.835 1.00 64.75 169 LEU A N 1
ATOM 1326 C CA . LEU A 1 169 ? -15.741 3.196 19.266 1.00 64.75 169 LEU A CA 1
ATOM 1327 C C . LEU A 1 169 ? -17.225 3.491 19.542 1.00 64.75 169 LEU A C 1
ATOM 1329 O O . LEU A 1 169 ? -17.785 4.425 18.958 1.00 64.75 169 LEU A O 1
ATOM 1333 N N . VAL A 1 170 ? -17.890 2.699 20.387 1.00 54.66 170 VAL A N 1
ATOM 1334 C CA . VAL A 1 170 ? -19.328 2.873 20.684 1.00 54.66 170 VAL A CA 1
ATOM 1335 C C . VAL A 1 170 ? -19.539 4.010 21.698 1.00 54.66 170 VAL A C 1
ATOM 1337 O O . VAL A 1 170 ? -19.817 3.782 22.863 1.00 54.66 170 VAL A O 1
ATOM 1340 N N . GLU A 1 171 ? -19.312 5.230 21.216 1.00 46.97 171 GLU A N 1
ATOM 1341 C CA . GLU A 1 171 ? -19.744 6.587 21.608 1.00 46.97 171 GLU A CA 1
ATOM 1342 C C . GLU A 1 171 ? -18.863 7.513 20.732 1.00 46.97 171 GLU A C 1
ATOM 1344 O O . GLU A 1 171 ? -17.685 7.223 20.547 1.00 46.97 171 GLU A O 1
ATOM 1349 N N . PRO A 1 172 ? -19.418 8.524 20.040 1.00 41.50 172 PRO A N 1
ATOM 1350 C CA . PRO A 1 172 ? -19.235 8.781 18.600 1.00 41.50 172 PRO A CA 1
ATOM 1351 C C . PRO A 1 172 ? -17.818 9.208 18.154 1.00 41.50 172 PRO A C 1
ATOM 1353 O O . PRO A 1 172 ? -17.605 10.342 17.727 1.00 41.50 172 PRO A O 1
ATOM 1356 N N . LEU A 1 173 ? -16.853 8.287 18.170 1.00 53.00 173 LEU A N 1
ATOM 1357 C CA . LEU A 1 173 ? -15.507 8.480 17.627 1.00 53.00 173 LEU A CA 1
ATOM 1358 C C . LEU A 1 173 ? -15.261 7.510 16.464 1.00 53.00 173 LEU A C 1
ATOM 1360 O O . LEU A 1 173 ? -15.357 6.291 16.614 1.00 53.00 173 LEU A O 1
ATOM 1364 N N . VAL A 1 174 ? -14.962 8.080 15.295 1.00 57.47 174 VAL A N 1
ATOM 1365 C CA . VAL A 1 174 ? -14.715 7.374 14.028 1.00 57.47 174 VAL A CA 1
ATOM 1366 C C . VAL A 1 174 ? -13.290 7.679 13.571 1.00 57.47 174 VAL A C 1
ATOM 1368 O O . VAL A 1 174 ? -12.889 8.842 13.590 1.00 57.47 174 VAL A O 1
ATOM 1371 N N . THR A 1 175 ? -12.544 6.660 13.145 1.00 64.00 175 THR A N 1
ATOM 1372 C CA . THR A 1 175 ? -11.262 6.814 12.435 1.00 64.00 175 THR A CA 1
ATOM 1373 C C . THR A 1 175 ? -11.383 6.278 11.009 1.00 64.00 175 THR A C 1
ATOM 1375 O O . THR A 1 175 ? -12.105 5.302 10.782 1.00 64.00 175 THR A O 1
ATOM 1378 N N . THR A 1 176 ? -10.726 6.938 10.053 1.00 74.12 176 THR A N 1
ATOM 1379 C CA . THR A 1 176 ? -10.681 6.516 8.642 1.00 74.12 176 THR A CA 1
ATOM 1380 C C . THR A 1 176 ? -9.363 5.802 8.376 1.00 74.12 176 THR A C 1
ATOM 1382 O O . THR A 1 176 ? -8.297 6.334 8.674 1.00 74.12 176 THR A O 1
ATOM 1385 N N . VAL A 1 177 ? -9.428 4.605 7.811 1.00 66.38 177 VAL A N 1
ATOM 1386 C CA . VAL A 1 177 ? -8.248 3.815 7.451 1.00 66.38 177 VAL A CA 1
ATOM 1387 C C . VAL A 1 177 ? -8.172 3.735 5.939 1.00 66.38 177 VAL A C 1
ATOM 1389 O O . VAL A 1 177 ? -9.166 3.336 5.354 1.00 66.38 177 VAL A O 1
ATOM 1392 N N . THR A 1 178 ? -7.045 4.074 5.308 1.00 72.06 178 THR A N 1
ATOM 1393 C CA . THR A 1 178 ? -6.824 3.874 3.863 1.00 72.06 178 THR A CA 1
ATOM 1394 C C . THR A 1 178 ? -5.863 2.711 3.606 1.00 72.06 178 THR A C 1
ATOM 1396 O O . THR A 1 178 ? -4.757 2.703 4.145 1.00 72.06 178 THR A O 1
ATOM 1399 N N . ILE A 1 179 ? -6.276 1.764 2.769 1.00 67.12 179 ILE A N 1
ATOM 1400 C CA . ILE A 1 179 ? -5.473 0.662 2.238 1.00 67.12 179 ILE A CA 1
ATOM 1401 C C . ILE A 1 179 ? -4.896 1.123 0.898 1.00 67.12 179 ILE A C 1
ATOM 1403 O O . ILE A 1 179 ? -5.633 1.606 0.037 1.00 67.12 179 ILE A O 1
ATOM 1407 N N . LEU A 1 180 ? -3.576 1.048 0.766 1.00 71.69 180 LEU A N 1
ATOM 1408 C CA . LEU A 1 180 ? -2.863 1.354 -0.471 1.00 71.69 180 LEU A CA 1
ATOM 1409 C C . LEU A 1 180 ? -2.533 0.039 -1.183 1.00 71.69 180 LEU A C 1
ATOM 1411 O O . LEU A 1 180 ? -1.879 -0.816 -0.583 1.00 71.69 180 LEU A O 1
ATOM 1415 N N . ASP A 1 181 ? -2.963 -0.070 -2.437 1.00 69.25 181 ASP A N 1
ATOM 1416 C CA . ASP A 1 181 ? -2.700 -1.209 -3.323 1.00 69.25 181 ASP A CA 1
ATOM 1417 C C . ASP A 1 181 ? -1.201 -1.312 -3.665 1.00 69.25 181 ASP A C 1
ATOM 1419 O O . ASP A 1 181 ? -0.571 -0.318 -4.061 1.00 69.25 181 ASP A O 1
ATOM 1423 N N . ASP A 1 182 ? -0.618 -2.506 -3.519 1.00 65.31 182 ASP A N 1
ATOM 1424 C CA . ASP A 1 182 ? 0.761 -2.804 -3.935 1.00 65.31 182 ASP A CA 1
ATOM 1425 C C . ASP A 1 182 ? 0.877 -3.822 -5.084 1.00 65.31 182 ASP A C 1
ATOM 1427 O O . ASP A 1 182 ? 1.986 -4.133 -5.542 1.00 65.31 182 ASP A O 1
ATOM 1431 N N . ASP A 1 183 ? -0.258 -4.217 -5.661 1.00 61.94 183 ASP A N 1
ATOM 1432 C CA . ASP A 1 183 ? -0.376 -5.206 -6.734 1.00 61.94 183 ASP A CA 1
ATOM 1433 C C . ASP A 1 183 ? -0.086 -4.679 -8.143 1.00 61.94 183 ASP A C 1
ATOM 1435 O O . ASP A 1 183 ? -0.171 -5.385 -9.161 1.00 61.94 183 ASP A O 1
ATOM 1439 N N . HIS A 1 184 ? 0.323 -3.420 -8.246 1.00 68.12 184 HIS A N 1
ATOM 1440 C CA . HIS A 1 184 ? 0.795 -2.880 -9.504 1.00 68.12 184 HIS A CA 1
ATOM 1441 C C . HIS A 1 184 ? 2.085 -3.589 -9.965 1.00 68.12 184 HIS A C 1
ATOM 1443 O O . HIS A 1 184 ? 3.034 -3.810 -9.211 1.00 68.12 184 HIS A O 1
ATOM 1449 N N . ALA A 1 185 ? 2.178 -3.883 -11.267 1.00 53.41 185 ALA A N 1
ATOM 1450 C CA . ALA A 1 185 ? 3.341 -4.562 -11.852 1.00 53.41 185 ALA A CA 1
ATOM 1451 C C . ALA A 1 185 ? 4.635 -3.720 -11.831 1.00 53.41 185 ALA A C 1
ATOM 1453 O O . ALA A 1 185 ? 5.705 -4.215 -12.191 1.00 53.41 185 ALA A O 1
ATOM 1454 N N . GLY A 1 186 ? 4.549 -2.464 -11.400 1.00 69.12 186 GLY A N 1
ATOM 1455 C CA . GLY A 1 186 ? 5.656 -1.528 -11.290 1.00 69.12 186 GLY A CA 1
ATOM 1456 C C . GLY A 1 186 ? 5.892 -0.685 -12.545 1.00 69.12 186 GLY A C 1
ATOM 1457 O O . GLY A 1 186 ? 5.630 -1.084 -13.681 1.00 69.12 186 GLY A O 1
ATOM 1458 N N . ILE A 1 187 ? 6.411 0.517 -12.321 1.00 69.56 187 ILE A N 1
ATOM 1459 C CA . ILE A 1 187 ? 6.844 1.483 -13.327 1.00 69.56 187 ILE A CA 1
ATOM 1460 C C . ILE A 1 187 ? 8.369 1.456 -13.372 1.00 69.56 187 ILE A C 1
ATOM 1462 O O . ILE A 1 187 ? 9.031 1.741 -12.375 1.00 69.56 187 ILE A O 1
ATOM 1466 N N . PHE A 1 188 ? 8.924 1.150 -14.541 1.00 80.69 188 PHE A N 1
ATOM 1467 C CA . PHE A 1 188 ? 10.361 0.971 -14.720 1.00 80.69 188 PHE A CA 1
ATOM 1468 C C . PHE A 1 188 ? 11.022 2.230 -15.273 1.00 80.69 188 PHE A C 1
ATOM 1470 O O . PHE A 1 188 ? 10.603 2.782 -16.293 1.00 80.69 188 PHE A O 1
ATOM 1477 N N . THR A 1 189 ? 12.084 2.670 -14.607 1.00 79.75 189 THR A N 1
ATOM 1478 C CA . THR A 1 189 ? 12.856 3.863 -14.975 1.00 79.75 189 THR A CA 1
ATOM 1479 C C . THR A 1 189 ? 14.341 3.635 -14.735 1.00 79.75 189 THR A C 1
ATOM 1481 O O . THR A 1 189 ? 14.705 2.857 -13.864 1.00 79.75 189 THR A O 1
ATOM 1484 N N . PHE A 1 190 ? 15.217 4.333 -15.455 1.00 85.38 190 PHE A N 1
ATOM 1485 C CA . PHE A 1 190 ? 16.634 4.375 -15.080 1.00 85.38 190 PHE A CA 1
ATOM 1486 C C . PHE A 1 190 ? 16.825 5.172 -13.786 1.00 85.38 190 PHE A C 1
ATOM 1488 O O . PHE A 1 190 ? 16.153 6.189 -13.596 1.00 85.38 190 PHE A O 1
ATOM 1495 N N . SER A 1 191 ? 17.760 4.743 -12.932 1.00 85.38 191 SER A N 1
ATOM 1496 C CA . SER A 1 191 ? 18.124 5.487 -11.715 1.00 85.38 191 SER A CA 1
ATOM 1497 C C . SER A 1 191 ? 18.649 6.885 -12.049 1.00 85.38 191 SER A C 1
ATOM 1499 O O . SER A 1 191 ? 18.322 7.863 -11.378 1.00 85.38 191 SER A O 1
ATOM 1501 N N . GLU A 1 192 ? 19.410 6.987 -13.139 1.00 85.62 192 GLU A N 1
ATOM 1502 C CA . GLU A 1 192 ? 19.968 8.228 -13.649 1.00 85.62 192 GLU A CA 1
ATOM 1503 C C . GLU A 1 192 ? 19.705 8.371 -15.149 1.00 85.62 192 GLU A C 1
ATOM 1505 O O . GLU A 1 192 ? 19.909 7.454 -15.941 1.00 85.62 192 GLU A O 1
ATOM 1510 N N . ARG A 1 193 ? 19.284 9.569 -15.566 1.00 80.25 193 ARG A N 1
ATOM 1511 C CA . ARG A 1 193 ? 19.030 9.880 -16.983 1.00 80.25 193 ARG A CA 1
ATOM 1512 C C . ARG A 1 193 ? 20.312 10.130 -17.783 1.00 80.25 193 ARG A C 1
ATOM 1514 O O . ARG A 1 193 ? 20.290 10.076 -19.011 1.00 80.25 193 ARG A O 1
ATOM 1521 N N . LEU A 1 194 ? 21.403 10.482 -17.107 1.00 86.94 194 LEU A N 1
ATOM 1522 C CA . LEU A 1 194 ? 22.676 10.811 -17.734 1.00 86.94 194 LEU A CA 1
ATOM 1523 C C . LEU A 1 194 ? 23.821 10.356 -16.835 1.00 86.94 194 LEU A C 1
ATOM 1525 O O . LEU A 1 194 ? 24.056 10.960 -15.794 1.00 86.94 194 LEU A O 1
ATOM 1529 N N . LEU A 1 195 ? 24.573 9.368 -17.305 1.00 86.25 195 LEU A N 1
ATOM 1530 C CA . LEU A 1 195 ? 25.775 8.875 -16.645 1.00 86.25 195 LEU A CA 1
ATOM 1531 C C . LEU A 1 195 ? 27.019 9.440 -17.340 1.00 86.25 195 LEU A C 1
ATOM 1533 O O . LEU A 1 195 ? 27.060 9.586 -18.564 1.00 86.25 195 LEU A O 1
ATOM 1537 N N . ARG A 1 196 ? 28.042 9.782 -16.552 1.00 91.12 196 ARG A N 1
ATOM 1538 C CA . ARG A 1 196 ? 29.357 10.211 -17.048 1.00 91.12 196 ARG A CA 1
ATOM 1539 C C . ARG A 1 196 ? 30.406 9.256 -16.526 1.00 91.12 196 ARG A C 1
ATOM 1541 O O . ARG A 1 196 ? 30.543 9.088 -15.319 1.00 91.12 196 ARG A O 1
ATOM 1548 N N . VAL A 1 197 ? 31.153 8.661 -17.443 1.00 92.12 197 VAL A N 1
ATOM 1549 C CA . VAL A 1 197 ? 32.049 7.552 -17.135 1.00 92.12 197 VAL A CA 1
ATOM 1550 C C . VAL A 1 197 ? 33.402 7.812 -17.779 1.00 92.12 197 VAL A C 1
ATOM 1552 O O . VAL A 1 197 ? 33.480 8.448 -18.830 1.00 92.12 197 VAL A O 1
ATOM 1555 N N . SER A 1 198 ? 34.476 7.375 -17.124 1.00 92.88 198 SER A N 1
ATOM 1556 C CA . SER A 1 198 ? 35.807 7.402 -17.731 1.00 92.88 198 SER A CA 1
ATOM 1557 C C . SER A 1 198 ? 36.003 6.143 -18.565 1.00 92.88 198 SER A C 1
ATOM 1559 O O . SER A 1 198 ? 35.610 5.061 -18.140 1.00 92.88 198 SER A O 1
ATOM 1561 N N . GLU A 1 199 ? 36.672 6.270 -19.707 1.00 89.50 199 GLU A N 1
ATOM 1562 C CA . GLU A 1 199 ? 37.012 5.145 -20.591 1.00 89.50 199 GLU A CA 1
ATOM 1563 C C . GLU A 1 199 ? 37.853 4.064 -19.883 1.00 89.50 199 GLU A C 1
ATOM 1565 O O . GLU A 1 199 ? 37.869 2.910 -20.296 1.00 89.50 199 GLU A O 1
ATOM 1570 N N . SER A 1 200 ? 38.520 4.402 -18.773 1.00 92.12 200 SER A N 1
ATOM 1571 C CA . SER A 1 200 ? 39.326 3.466 -17.981 1.00 92.12 200 SER A CA 1
ATOM 1572 C C . SER A 1 200 ? 38.525 2.566 -17.032 1.00 92.12 200 SER A C 1
ATOM 1574 O O . SER A 1 200 ? 39.120 1.694 -16.400 1.00 92.12 200 SER A O 1
ATOM 1576 N N . VAL A 1 201 ? 37.202 2.753 -16.909 1.00 91.94 201 VAL A N 1
ATOM 1577 C CA . VAL A 1 201 ? 36.361 1.998 -15.957 1.00 91.94 201 VAL A CA 1
ATOM 1578 C C . VAL A 1 201 ? 36.170 0.529 -16.358 1.00 91.94 201 VAL A C 1
ATOM 1580 O O . VAL A 1 201 ? 35.887 -0.313 -15.509 1.00 91.94 201 VAL A O 1
ATOM 1583 N N . GLY A 1 202 ? 36.349 0.206 -17.642 1.00 90.31 202 GLY A N 1
ATOM 1584 C CA . GLY A 1 202 ? 36.141 -1.134 -18.192 1.00 90.31 202 GLY A CA 1
ATOM 1585 C C . GLY A 1 202 ? 34.660 -1.470 -18.370 1.00 90.31 202 GLY A C 1
ATOM 1586 O O . GLY A 1 202 ? 34.183 -1.534 -19.497 1.00 90.31 202 GLY A O 1
ATOM 1587 N N . THR A 1 203 ? 33.922 -1.648 -17.272 1.00 89.75 203 THR A N 1
ATOM 1588 C CA . THR A 1 203 ? 32.491 -1.997 -17.294 1.00 89.75 203 THR A CA 1
ATOM 1589 C C . THR A 1 203 ? 31.680 -0.968 -16.517 1.00 89.75 203 THR A C 1
ATOM 1591 O O . THR A 1 203 ? 32.066 -0.548 -15.428 1.00 89.75 203 THR A O 1
ATOM 1594 N N . MET A 1 204 ? 30.549 -0.559 -17.090 1.00 88.94 204 MET A N 1
ATOM 1595 C CA . MET A 1 204 ? 29.600 0.358 -16.466 1.00 88.94 204 MET A CA 1
ATOM 1596 C C . MET A 1 204 ? 28.309 -0.384 -16.140 1.00 88.94 204 MET A C 1
ATOM 1598 O O . MET A 1 204 ? 27.710 -0.997 -17.021 1.00 88.94 204 MET A O 1
ATOM 1602 N N . GLU A 1 205 ? 27.869 -0.292 -14.890 1.00 91.12 205 GLU A N 1
ATOM 1603 C CA . GLU A 1 205 ? 26.579 -0.817 -14.453 1.00 91.12 205 GLU A CA 1
ATOM 1604 C C . GLU A 1 205 ? 25.518 0.282 -14.563 1.00 91.12 205 GLU A C 1
ATOM 1606 O O . GLU A 1 205 ? 25.696 1.389 -14.056 1.00 91.12 205 GLU A O 1
ATOM 1611 N N . VAL A 1 206 ? 24.410 -0.019 -15.240 1.00 89.56 206 VAL A N 1
ATOM 1612 C CA . VAL A 1 206 ? 23.265 0.888 -15.368 1.00 89.56 206 VAL A CA 1
ATOM 1613 C C . VAL A 1 206 ? 22.097 0.291 -14.598 1.00 89.56 206 VAL A C 1
ATOM 1615 O O . VAL A 1 206 ? 21.618 -0.792 -14.927 1.00 89.56 206 VAL A O 1
ATOM 1618 N N . THR A 1 207 ? 21.633 0.998 -13.571 1.00 91.00 207 THR A N 1
ATOM 1619 C CA . THR A 1 207 ? 20.545 0.522 -12.713 1.00 91.00 207 THR A CA 1
ATOM 1620 C C . THR A 1 207 ? 19.181 0.916 -13.279 1.00 91.00 207 THR A C 1
ATOM 1622 O O . THR A 1 207 ? 18.928 2.085 -13.586 1.00 91.00 207 THR A O 1
ATOM 1625 N N . VAL A 1 208 ? 18.282 -0.063 -13.374 1.00 88.88 208 VAL A N 1
ATOM 1626 C CA . VAL A 1 208 ? 16.848 0.136 -13.619 1.00 88.88 208 VAL A CA 1
ATOM 1627 C C . VAL A 1 208 ? 16.122 -0.042 -12.291 1.00 88.88 208 VAL A C 1
ATOM 1629 O O . VAL A 1 208 ? 16.415 -0.981 -11.562 1.00 88.88 208 VAL A O 1
ATOM 1632 N N . VAL A 1 209 ? 15.206 0.870 -11.985 1.00 85.25 209 VAL A N 1
ATOM 1633 C CA . VAL A 1 209 ? 14.419 0.908 -10.749 1.00 85.25 209 VAL A CA 1
ATOM 1634 C C . VAL A 1 209 ? 12.951 0.671 -11.088 1.00 85.25 209 VAL A C 1
ATOM 1636 O O . VAL A 1 209 ? 12.425 1.316 -12.007 1.00 85.25 209 VAL A O 1
ATOM 1639 N N . ARG A 1 210 ? 12.295 -0.216 -10.341 1.00 83.56 210 ARG A N 1
ATOM 1640 C CA . ARG A 1 210 ? 10.858 -0.498 -10.401 1.00 83.56 210 ARG A CA 1
ATOM 1641 C C . ARG A 1 210 ? 10.153 0.215 -9.245 1.00 83.56 210 ARG A C 1
ATOM 1643 O O . ARG A 1 210 ? 10.412 -0.049 -8.076 1.00 83.56 210 ARG A O 1
ATOM 1650 N N . ASN A 1 211 ? 9.269 1.149 -9.583 1.00 74.88 211 ASN A N 1
ATOM 1651 C CA . ASN A 1 211 ? 8.545 1.994 -8.632 1.00 74.88 211 ASN A CA 1
ATOM 1652 C C . ASN A 1 211 ? 7.042 1.718 -8.667 1.00 74.88 211 ASN A C 1
ATOM 1654 O O . ASN A 1 211 ? 6.533 1.216 -9.663 1.00 74.88 211 ASN A O 1
ATOM 1658 N N . SER A 1 212 ? 6.319 2.153 -7.633 1.00 68.38 212 SER A N 1
ATOM 1659 C CA . SER A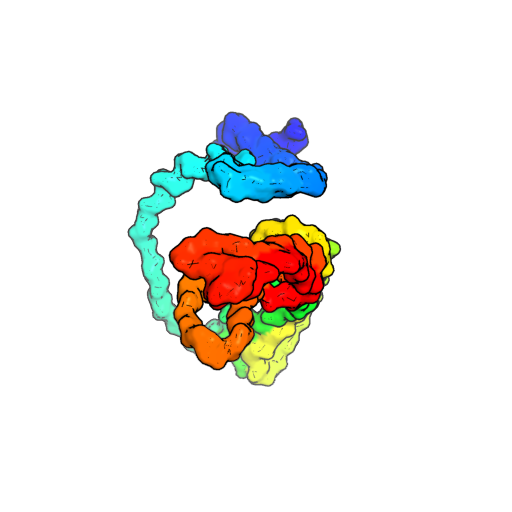 1 212 ? 4.849 2.112 -7.611 1.00 68.38 212 SER A CA 1
ATOM 1660 C C . SER A 1 212 ? 4.285 0.705 -7.843 1.00 68.38 212 SER A C 1
ATOM 1662 O O . SER A 1 212 ? 3.340 0.572 -8.606 1.00 68.38 212 SER A O 1
ATOM 1664 N N . GLY A 1 213 ? 4.905 -0.320 -7.245 1.00 66.19 213 GLY A N 1
ATOM 1665 C CA . GLY A 1 213 ? 4.464 -1.719 -7.280 1.00 66.19 213 GLY A CA 1
ATOM 1666 C C . GLY A 1 213 ? 5.577 -2.702 -7.650 1.00 66.19 213 GLY A C 1
ATOM 1667 O O . GLY A 1 213 ? 6.480 -2.366 -8.422 1.00 66.19 213 GLY A O 1
ATOM 1668 N N . ALA A 1 214 ? 5.527 -3.909 -7.085 1.00 76.25 214 ALA A N 1
ATOM 1669 C CA . ALA A 1 214 ? 6.524 -4.961 -7.310 1.00 76.25 214 ALA A CA 1
ATOM 1670 C C . ALA A 1 214 ? 5.907 -6.346 -7.597 1.00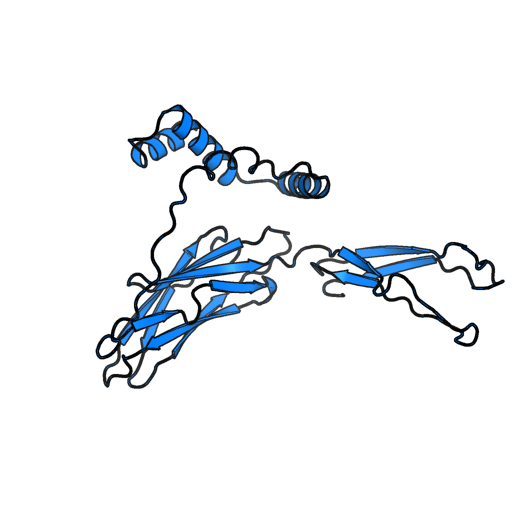 76.25 214 ALA A C 1
ATOM 1672 O O . ALA A 1 214 ? 6.621 -7.355 -7.631 1.00 76.25 214 ALA A O 1
ATOM 1673 N N . ARG A 1 215 ? 4.597 -6.401 -7.866 1.00 70.19 215 ARG A N 1
ATOM 1674 C CA . ARG A 1 215 ? 3.867 -7.659 -8.035 1.00 70.19 215 ARG A CA 1
ATOM 1675 C C . ARG A 1 215 ? 4.095 -8.302 -9.401 1.00 70.19 215 ARG A C 1
ATOM 1677 O O . ARG A 1 215 ? 4.071 -7.653 -10.449 1.00 70.19 215 ARG A O 1
ATOM 1684 N N . GLY A 1 216 ? 4.292 -9.612 -9.391 1.00 64.19 216 GLY A N 1
ATOM 1685 C CA . GLY A 1 216 ? 4.502 -10.451 -10.563 1.00 64.19 216 GLY A CA 1
ATOM 1686 C C . GLY A 1 216 ? 5.896 -10.336 -11.181 1.00 64.19 216 GLY A C 1
ATOM 1687 O O . GLY A 1 216 ? 6.652 -9.393 -10.934 1.00 64.19 216 GLY A O 1
ATOM 1688 N N . THR A 1 217 ? 6.222 -11.321 -12.022 1.00 74.75 217 THR A N 1
ATOM 1689 C CA . THR A 1 217 ? 7.461 -11.330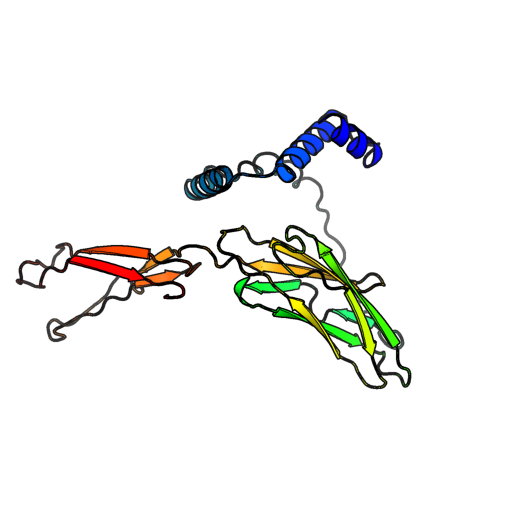 -12.806 1.00 74.75 217 THR A CA 1
ATOM 1690 C C . THR A 1 217 ? 7.310 -10.464 -14.055 1.00 74.75 217 THR A C 1
ATOM 1692 O O . THR A 1 217 ? 6.396 -10.681 -14.857 1.00 74.75 217 THR A O 1
ATOM 1695 N N . VAL A 1 218 ? 8.227 -9.514 -14.254 1.00 67.00 218 VAL A N 1
ATOM 1696 C CA . VAL A 1 218 ? 8.265 -8.625 -15.425 1.00 67.00 218 VAL A CA 1
ATOM 1697 C C . VAL A 1 218 ? 9.594 -8.773 -16.155 1.00 67.00 218 VAL A C 1
ATOM 1699 O O . VAL A 1 218 ? 10.658 -8.722 -15.547 1.00 67.00 218 VAL A O 1
ATOM 1702 N N . ILE A 1 219 ? 9.528 -8.928 -17.478 1.00 77.00 219 ILE A N 1
ATOM 1703 C CA . ILE A 1 219 ? 10.697 -9.052 -18.352 1.00 77.00 219 ILE A CA 1
ATOM 1704 C C . ILE A 1 219 ? 10.823 -7.774 -19.188 1.00 77.00 219 ILE A C 1
ATOM 1706 O O . ILE A 1 219 ? 9.909 -7.423 -19.939 1.00 77.00 219 ILE A O 1
ATOM 1710 N N . LEU A 1 220 ? 11.954 -7.082 -19.058 1.00 73.00 220 LEU A N 1
ATOM 1711 C CA . LEU A 1 220 ? 12.261 -5.837 -19.758 1.00 73.00 220 LEU A CA 1
ATOM 1712 C C . LEU A 1 220 ? 13.370 -6.042 -20.796 1.00 73.00 220 LEU A C 1
ATOM 1714 O O . LEU A 1 220 ? 14.527 -6.227 -20.412 1.00 73.00 220 LEU A O 1
ATOM 1718 N N . PRO A 1 221 ? 13.075 -5.955 -22.101 1.00 80.88 221 PRO A N 1
ATOM 1719 C CA . PRO A 1 221 ? 14.117 -5.963 -23.115 1.00 80.88 221 PRO A CA 1
ATOM 1720 C C . PRO A 1 221 ? 14.928 -4.661 -23.070 1.00 80.88 221 PRO A C 1
ATOM 1722 O O . PRO A 1 221 ? 14.372 -3.572 -22.918 1.00 80.88 221 PRO A O 1
ATOM 1725 N N . TYR A 1 222 ? 16.241 -4.769 -23.252 1.00 87.44 222 TYR A N 1
ATOM 1726 C CA . TYR A 1 222 ? 17.150 -3.633 -23.373 1.00 87.44 222 TYR A CA 1
ATOM 1727 C C . TYR A 1 222 ? 18.144 -3.841 -24.515 1.00 87.44 222 TYR A C 1
ATOM 1729 O O . TYR A 1 222 ? 18.501 -4.970 -24.867 1.00 87.44 222 TYR A O 1
ATOM 1737 N N . HIS A 1 223 ? 18.626 -2.736 -25.076 1.00 89.62 223 HIS A N 1
ATOM 1738 C CA . HIS A 1 223 ? 19.723 -2.710 -26.036 1.00 89.62 223 HIS A CA 1
ATOM 1739 C C . HIS A 1 223 ? 20.466 -1.374 -25.980 1.00 89.62 223 HIS A C 1
ATOM 1741 O O . HIS A 1 223 ? 19.915 -0.361 -25.550 1.00 89.62 223 HIS A O 1
ATOM 1747 N N . THR A 1 224 ? 21.722 -1.375 -26.414 1.00 92.06 224 THR A N 1
ATOM 1748 C CA . THR A 1 224 ? 22.525 -0.164 -26.609 1.00 92.06 224 THR A CA 1
ATOM 1749 C C . THR A 1 224 ? 22.233 0.477 -27.963 1.00 92.06 224 THR A C 1
ATOM 1751 O O . THR A 1 224 ? 22.013 -0.215 -28.957 1.00 92.06 224 THR A O 1
ATOM 1754 N N . GLU A 1 225 ? 22.268 1.809 -28.022 1.00 90.31 225 GLU A N 1
ATOM 1755 C CA . GLU A 1 225 ? 22.131 2.574 -29.264 1.00 90.31 225 GLU A CA 1
ATOM 1756 C C . GLU A 1 225 ? 23.280 3.571 -29.418 1.00 90.31 225 GLU A C 1
ATOM 1758 O O . GLU A 1 225 ? 23.673 4.242 -28.462 1.00 90.31 225 GLU A O 1
ATOM 1763 N N . ALA A 1 226 ? 23.797 3.686 -30.643 1.00 90.81 226 ALA A N 1
ATOM 1764 C CA . ALA A 1 226 ? 24.903 4.582 -30.948 1.00 90.81 226 ALA A CA 1
ATOM 1765 C C . ALA A 1 226 ? 24.460 6.050 -30.938 1.00 90.81 226 ALA A C 1
ATOM 1767 O O . ALA A 1 226 ? 23.474 6.436 -31.571 1.00 90.81 226 ALA A O 1
ATOM 1768 N N . GLY A 1 227 ? 25.244 6.880 -30.252 1.00 91.19 227 GLY A N 1
ATOM 1769 C CA . GLY A 1 227 ? 25.093 8.331 -30.218 1.00 91.19 227 GLY A CA 1
ATOM 1770 C C . GLY A 1 227 ? 26.309 9.009 -30.839 1.00 91.19 227 GLY A C 1
ATOM 1771 O O . GLY A 1 227 ? 26.707 8.713 -31.964 1.00 91.19 227 GLY A O 1
ATOM 1772 N N . SER A 1 228 ? 26.931 9.928 -30.094 1.00 91.12 228 SER A N 1
ATOM 1773 C CA . SER A 1 228 ? 28.258 10.442 -30.456 1.00 91.12 228 SER A CA 1
ATOM 1774 C C . SER A 1 228 ? 29.360 9.390 -30.292 1.00 91.12 228 SER A C 1
ATOM 1776 O O . SER A 1 228 ? 30.338 9.439 -31.030 1.00 91.12 228 SER A O 1
ATOM 1778 N N . ALA A 1 229 ? 29.187 8.465 -29.343 1.00 89.88 229 ALA A N 1
ATOM 1779 C CA . ALA A 1 229 ? 29.998 7.260 -29.197 1.00 89.88 229 ALA A CA 1
ATOM 1780 C C . ALA A 1 229 ? 29.446 6.150 -30.107 1.00 89.88 229 ALA A C 1
ATOM 1782 O O . ALA A 1 229 ? 28.225 6.003 -30.239 1.00 89.88 229 ALA A O 1
ATOM 1783 N N . ARG A 1 230 ? 30.339 5.390 -30.738 1.00 91.25 230 ARG A N 1
ATOM 1784 C CA . ARG A 1 230 ? 30.049 4.296 -31.666 1.00 91.25 230 ARG A CA 1
ATOM 1785 C C . ARG A 1 230 ? 30.197 2.940 -30.979 1.00 91.25 230 ARG A C 1
ATOM 1787 O O . ARG A 1 230 ? 31.178 2.697 -30.279 1.00 91.25 230 ARG A O 1
ATOM 1794 N N . GLY A 1 231 ? 29.234 2.062 -31.246 1.00 90.50 231 GLY A N 1
ATOM 1795 C CA . GLY A 1 231 ? 29.285 0.653 -30.864 1.00 90.50 231 GLY A CA 1
ATOM 1796 C C . GLY A 1 231 ? 30.293 -0.152 -31.693 1.00 90.50 231 GLY A C 1
ATOM 1797 O O . GLY A 1 231 ? 31.280 0.386 -32.203 1.00 90.50 231 GLY A O 1
ATOM 1798 N N . ASP A 1 232 ? 30.035 -1.450 -31.832 1.00 90.50 232 ASP A N 1
ATOM 1799 C CA . ASP A 1 232 ? 30.864 -2.434 -32.538 1.00 90.50 232 ASP A CA 1
ATOM 1800 C C . ASP A 1 232 ? 32.313 -2.523 -32.013 1.00 90.50 232 ASP A C 1
ATOM 1802 O O . ASP A 1 232 ? 33.241 -2.873 -32.747 1.00 90.50 232 ASP A O 1
ATOM 1806 N N . GLY A 1 233 ? 32.525 -2.196 -30.733 1.00 88.06 233 GLY A N 1
ATOM 1807 C CA . GLY A 1 233 ? 33.839 -2.243 -30.088 1.00 88.06 233 GLY A CA 1
ATOM 1808 C C . GLY A 1 233 ? 34.752 -1.063 -30.430 1.00 88.06 233 GLY A C 1
ATOM 1809 O O . GLY A 1 233 ? 35.959 -1.154 -30.212 1.00 88.06 233 GLY A O 1
ATOM 1810 N N . VAL A 1 234 ? 34.206 0.031 -30.980 1.00 92.06 234 VAL A N 1
ATOM 1811 C CA . VAL A 1 234 ? 34.960 1.279 -31.187 1.00 92.06 234 VAL A CA 1
ATOM 1812 C C . VAL A 1 234 ? 35.072 2.054 -29.877 1.00 92.06 234 VAL A C 1
ATOM 1814 O O . VAL A 1 234 ? 36.177 2.210 -29.365 1.00 92.06 234 VAL A O 1
ATOM 1817 N N . ASP A 1 235 ? 33.939 2.508 -29.336 1.00 91.75 235 ASP A N 1
ATOM 1818 C CA . ASP A 1 235 ? 33.881 3.226 -28.057 1.00 91.75 235 ASP A CA 1
ATOM 1819 C C . ASP A 1 235 ? 33.243 2.365 -26.955 1.00 91.75 235 ASP A C 1
ATOM 1821 O O . ASP A 1 235 ? 33.569 2.507 -25.779 1.00 91.75 235 ASP A O 1
ATOM 1825 N N . TYR A 1 236 ? 32.340 1.454 -27.327 1.00 92.12 236 TYR A N 1
ATOM 1826 C CA . TYR A 1 236 ? 31.736 0.477 -26.423 1.00 92.12 236 TYR A CA 1
ATOM 1827 C C . TYR A 1 236 ? 31.347 -0.804 -27.178 1.00 92.12 236 TYR A C 1
ATOM 1829 O O . TYR A 1 236 ? 31.234 -0.817 -28.407 1.00 92.12 236 TYR A O 1
ATOM 1837 N N . GLU A 1 237 ? 31.144 -1.896 -26.440 1.00 93.50 237 GLU A N 1
ATOM 1838 C CA . GLU A 1 237 ? 30.607 -3.149 -26.982 1.00 93.50 237 GLU A CA 1
ATOM 1839 C C . GLU A 1 237 ? 29.074 -3.132 -26.946 1.00 93.50 237 GLU A C 1
ATOM 1841 O O . GLU A 1 237 ? 28.469 -2.859 -25.904 1.00 93.50 237 GLU A O 1
ATOM 1846 N N . ASP A 1 238 ? 28.425 -3.424 -28.076 1.00 93.06 238 ASP A N 1
ATOM 1847 C CA . ASP A 1 238 ? 26.965 -3.448 -28.128 1.00 93.06 238 ASP A CA 1
ATOM 1848 C C . ASP A 1 238 ? 26.392 -4.564 -27.259 1.00 93.06 238 ASP A C 1
ATOM 1850 O O . ASP A 1 238 ? 26.742 -5.738 -27.389 1.00 93.06 238 ASP A O 1
ATOM 1854 N N . THR A 1 239 ? 25.452 -4.190 -26.397 1.00 92.00 239 THR A N 1
ATOM 1855 C CA . THR A 1 239 ? 24.805 -5.112 -25.468 1.00 92.00 239 THR A CA 1
ATOM 1856 C C . THR A 1 239 ? 23.302 -5.085 -25.695 1.00 92.00 239 THR A C 1
ATOM 1858 O O . THR A 1 239 ? 22.700 -4.025 -25.846 1.00 92.00 239 THR A O 1
ATOM 1861 N N . ARG A 1 240 ? 22.680 -6.264 -25.710 1.00 93.81 240 ARG A N 1
ATOM 1862 C CA . ARG A 1 240 ? 21.224 -6.435 -25.714 1.00 93.81 240 ARG A CA 1
ATOM 1863 C C . ARG A 1 240 ? 20.843 -7.638 -24.871 1.00 93.81 240 ARG A C 1
ATOM 1865 O O . ARG A 1 240 ? 21.595 -8.610 -24.816 1.00 93.81 240 ARG A O 1
ATOM 1872 N N . GLY A 1 241 ? 19.662 -7.600 -24.282 1.00 90.69 241 GLY A N 1
ATOM 1873 C CA . GLY A 1 241 ? 19.171 -8.694 -23.466 1.00 90.69 241 GLY A CA 1
ATOM 1874 C C . GLY A 1 241 ? 17.824 -8.375 -22.854 1.00 90.69 241 GLY A C 1
ATOM 1875 O O . GLY A 1 241 ? 17.124 -7.464 -23.291 1.00 90.69 241 GLY A O 1
ATOM 1876 N N . GLU A 1 242 ? 17.482 -9.141 -21.832 1.00 86.81 242 GLU A N 1
ATOM 1877 C CA . GLU A 1 242 ? 16.271 -8.963 -21.051 1.00 86.81 242 GLU A CA 1
ATOM 1878 C C . GLU A 1 242 ? 16.656 -8.902 -19.570 1.00 86.81 242 GLU A C 1
ATOM 1880 O O . GLU A 1 242 ? 17.497 -9.677 -19.111 1.00 86.81 242 GLU A O 1
ATOM 1885 N N . LEU A 1 243 ? 16.082 -7.949 -18.839 1.00 85.50 243 LEU A N 1
ATOM 1886 C CA . LEU A 1 243 ? 16.136 -7.889 -17.383 1.00 85.50 243 LEU A CA 1
ATOM 1887 C C . LEU A 1 243 ? 14.862 -8.525 -16.839 1.00 85.50 243 LEU A C 1
ATOM 1889 O O . LEU A 1 243 ? 13.763 -8.064 -17.144 1.00 85.50 243 LEU A O 1
ATOM 1893 N N . GLU A 1 244 ? 15.010 -9.572 -16.039 1.00 88.31 244 GLU A N 1
ATOM 1894 C CA . GLU A 1 244 ? 13.900 -10.201 -15.332 1.00 88.31 244 GLU A CA 1
ATOM 1895 C C . GLU A 1 244 ? 13.820 -9.633 -13.913 1.00 88.31 244 GLU A C 1
ATOM 1897 O O . GLU A 1 244 ? 14.772 -9.737 -13.140 1.00 88.31 244 GLU A O 1
ATOM 1902 N N . PHE A 1 245 ? 12.681 -9.026 -13.593 1.00 81.75 245 PHE A N 1
ATOM 1903 C CA . PHE A 1 245 ? 12.301 -8.638 -12.242 1.00 81.75 245 PHE A CA 1
ATOM 1904 C C . PHE A 1 245 ? 11.340 -9.690 -11.710 1.00 81.75 245 PHE A C 1
ATOM 1906 O O . PHE A 1 245 ? 10.246 -9.842 -12.253 1.00 81.75 245 PHE A O 1
ATOM 1913 N N . THR A 1 246 ? 11.731 -10.423 -10.671 1.00 84.50 246 THR A N 1
ATOM 1914 C CA . THR A 1 246 ? 10.834 -11.365 -9.991 1.00 84.50 246 THR A CA 1
ATOM 1915 C C . THR A 1 246 ? 9.827 -10.626 -9.106 1.00 84.50 246 THR A C 1
ATOM 1917 O O . THR A 1 246 ? 9.920 -9.409 -8.919 1.00 84.50 246 THR A O 1
ATOM 1920 N N . ASN A 1 247 ? 8.862 -11.356 -8.539 1.00 77.06 247 ASN A N 1
ATOM 1921 C CA . ASN A 1 247 ? 7.970 -10.799 -7.519 1.00 77.06 247 ASN A CA 1
ATOM 1922 C C . ASN A 1 247 ? 8.787 -10.128 -6.402 1.00 77.06 247 ASN A C 1
ATOM 1924 O O . ASN A 1 247 ? 9.830 -10.658 -6.011 1.00 77.06 247 ASN A O 1
ATOM 1928 N N . ASP A 1 248 ? 8.330 -8.964 -5.947 1.00 79.31 248 ASP A N 1
ATOM 1929 C CA . ASP A 1 248 ? 8.928 -8.139 -4.884 1.00 79.31 248 ASP A CA 1
ATOM 1930 C C . ASP A 1 248 ? 10.333 -7.586 -5.175 1.00 79.31 248 ASP A C 1
ATOM 1932 O O . ASP A 1 248 ? 10.940 -6.930 -4.328 1.00 79.31 248 ASP A O 1
ATOM 1936 N N . GLN A 1 249 ? 10.865 -7.802 -6.382 1.00 79.56 249 GLN A N 1
ATOM 1937 C CA . GLN A 1 249 ? 12.136 -7.222 -6.804 1.00 79.56 249 GLN A CA 1
ATOM 1938 C C . GLN A 1 249 ? 11.927 -5.792 -7.323 1.00 79.56 249 GLN A C 1
ATOM 1940 O O . GLN A 1 249 ? 11.110 -5.581 -8.228 1.00 79.56 249 GLN A O 1
ATOM 1945 N N . THR A 1 250 ? 12.696 -4.838 -6.778 1.00 84.25 250 THR A N 1
ATOM 1946 C CA . THR A 1 250 ? 12.634 -3.393 -7.081 1.00 84.25 250 THR A CA 1
ATOM 1947 C C . THR A 1 250 ? 13.865 -2.857 -7.794 1.00 84.25 250 THR A C 1
ATOM 1949 O O . THR A 1 250 ? 14.975 -3.251 -7.371 1.00 84.25 250 THR A O 1
#

Radius of gyration: 26.89 Å; chains: 1; bounding box: 77×42×72 Å

Secondary structure (DSSP, 8-state):
-HHHHHHHHHH-TTS-HHHHHHHHHHHHHHSS---HHHHHHHHHHHHTT---TTTTSSSSSTTS------PPP----SS--EEEES-SEEEEEGGGSEEEEEEEEES---SS-EEEEEEEEESSS-BTTTB---EEEEEE-TT--EEEEEEEBPP-SS----EEEEEEETTTEEEEEEEEP--S--EEEES-S-----GGG------EEEES---S-EEEEEE---SSS-TTTTSS---EEEEEE-TT--

pLDDT: mean 70.69, std 16.02, range [27.91, 93.81]

Foldseek 3Di:
DVVQLVVLCVVCVPDDSVVSVVVSVLVCVLPDDDDPVRVVVQVVCVVVVVDGPNPPPPPPPPPDDDDDDDDDDDDDPQADWDKAWPDLEEEDELPPFKDKTKIFIPNPLDQDKDKKKKWKFADQDDDPAFWPTDIDIDIAHRRRGMDIDMIGGHDDQDDDQWGWIWMAIPPGYIHIYIYHYQNDCFDKDWPDPDDDDDLVPVDDDTDIDTPSHQHAKDKAKDWDDDDVHDEPPRSYDIDIDIDIRGGPRD

InterPro domains:
  IPR003644 Na-Ca exchanger/integrin-beta4 [PF03160] (82-183)
  IPR003644 Na-Ca exchanger/integrin-beta4 [SM00237] (70-170)
  IPR003644 Na-Ca exchanger/integrin-beta4 [SM00237] (175-250)
  IPR032452 Sodium/calcium exchanger domain, C-terminal extension [PF16494] (1-64)
  IPR038081 CalX-like domain superfamily [G3DSA:2.60.40.2030] (71-180)
  IPR038081 CalX-like domain superfamily [G3DSA:2.60.40.2030] (181-250)
  IPR038081 CalX-like domain superfamily [SSF141072] (81-193)
  IPR038081 CalX-like domain superfamily [SSF141072] (185-250)
  IPR051171 Calcium/Cation Antiporter [PTHR11878] (5-250)

Organism: Synaphobranchus kaupii (NCBI:txid118154)